Protein AF-0000000081661250 (afdb_homodimer)

Structure (mmCIF, N/CA/C/O backbo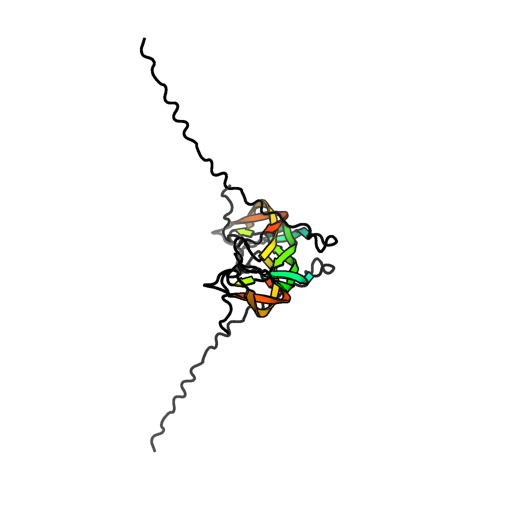ne):
data_AF-0000000081661250-model_v1
#
loop_
_entity.id
_entity.type
_entity.pdbx_description
1 polymer 'DAN protein'
#
loop_
_atom_site.group_PDB
_atom_site.id
_atom_site.type_symbol
_atom_site.label_atom_id
_atom_site.label_alt_id
_atom_site.label_comp_id
_atom_site.label_asym_id
_atom_site.label_entity_id
_atom_site.label_seq_id
_atom_site.pdbx_PDB_ins_code
_atom_site.Cartn_x
_atom_site.Cartn_y
_atom_site.Cartn_z
_atom_site.occupancy
_atom_site.B_iso_or_equiv
_atom_site.auth_seq_id
_atom_site.auth_comp_id
_atom_site.auth_asym_id
_atom_site.auth_atom_id
_atom_site.pdbx_PDB_model_num
ATOM 1 N N . MET A 1 1 ? -26.594 36.906 -56.688 1 31.66 1 MET A N 1
ATOM 2 C CA . MET A 1 1 ? -25.266 36.531 -56.188 1 31.66 1 MET A CA 1
ATOM 3 C C . MET A 1 1 ? -25.25 36.5 -54.688 1 31.66 1 MET A C 1
ATOM 5 O O . MET A 1 1 ? -25.203 37.531 -54.031 1 31.66 1 MET A O 1
ATOM 9 N N . VAL A 1 2 ? -26.172 35.562 -53.969 1 34.03 2 VAL A N 1
ATOM 10 C CA . VAL A 1 2 ? -26.578 35.219 -52.625 1 34.03 2 VAL A CA 1
ATOM 11 C C . VAL A 1 2 ? -25.375 34.75 -51.812 1 34.03 2 VAL A C 1
ATOM 13 O O . VAL A 1 2 ? -24.609 33.906 -52.281 1 34.03 2 VAL A O 1
ATOM 16 N N . GLN A 1 3 ? -24.703 35.688 -51.031 1 32.59 3 GLN A N 1
ATOM 17 C CA . GLN A 1 3 ? -23.625 35.594 -50.031 1 32.59 3 GLN A CA 1
ATOM 18 C C . GLN A 1 3 ? -23.953 34.594 -48.938 1 32.59 3 GLN A C 1
ATOM 20 O O . GLN A 1 3 ? -24.891 34.781 -48.156 1 32.59 3 GLN A O 1
ATOM 25 N N . LEU A 1 4 ? -24.078 33.25 -49.281 1 32.44 4 LEU A N 1
ATOM 26 C CA . LEU A 1 4 ? -24.281 32.125 -48.344 1 32.44 4 LEU A CA 1
ATOM 27 C C . LEU A 1 4 ? -23.234 32.156 -47.25 1 32.44 4 LEU A C 1
ATOM 29 O O . LEU A 1 4 ? -22.031 32.062 -47.531 1 32.44 4 LEU A O 1
ATOM 33 N N . TYR A 1 5 ? -23.516 32.906 -46.094 1 30.78 5 TYR A N 1
ATOM 34 C CA . TYR A 1 5 ? -22.812 33 -44.844 1 30.78 5 TYR A CA 1
ATOM 35 C C . TYR A 1 5 ? -22.578 31.594 -44.25 1 30.78 5 TYR A C 1
ATOM 37 O O . TYR A 1 5 ? -23.516 30.875 -43.969 1 30.78 5 TYR A O 1
ATOM 45 N N . LEU A 1 6 ? -21.562 30.812 -44.688 1 29.34 6 LEU A N 1
ATOM 46 C CA . LEU A 1 6 ? -21.078 29.547 -44.125 1 29.34 6 LEU A CA 1
ATOM 47 C C . LEU A 1 6 ? -20.688 29.734 -42.656 1 29.34 6 LEU A C 1
ATOM 49 O O . LEU A 1 6 ? -19.75 30.469 -42.344 1 29.34 6 LEU A O 1
ATOM 53 N N . LEU A 1 7 ? -21.703 29.938 -41.75 1 29.69 7 LEU A N 1
ATOM 54 C CA . LEU A 1 7 ? -21.469 29.922 -40.312 1 29.69 7 LEU A CA 1
ATOM 55 C C . LEU A 1 7 ? -20.703 28.672 -39.906 1 29.69 7 LEU A C 1
ATOM 57 O O . LEU A 1 7 ? -21.156 27.547 -40.156 1 29.69 7 LEU A O 1
ATOM 61 N N . LEU A 1 8 ? -19.359 28.656 -40 1 28.02 8 LEU A N 1
ATOM 62 C CA . LEU A 1 8 ? -18.406 27.672 -39.469 1 28.02 8 LEU A CA 1
ATOM 63 C C . LEU A 1 8 ? -18.594 27.484 -37.969 1 28.02 8 LEU A C 1
ATOM 65 O O . LEU A 1 8 ? -18.469 28.438 -37.219 1 28.02 8 LEU A O 1
ATOM 69 N N . ASN A 1 9 ? -19.641 26.734 -37.562 1 29.91 9 ASN A N 1
ATOM 70 C CA . ASN A 1 9 ? -19.781 26.312 -36.156 1 29.91 9 ASN A CA 1
ATOM 71 C C . ASN A 1 9 ? -18.5 25.656 -35.656 1 29.91 9 ASN A C 1
ATOM 73 O O . ASN A 1 9 ? -18.094 24.609 -36.188 1 29.91 9 ASN A O 1
ATOM 77 N N . LEU A 1 10 ? -17.516 26.422 -35.25 1 30.45 10 LEU A N 1
ATOM 78 C CA . LEU A 1 10 ? -16.359 25.891 -34.562 1 30.45 10 LEU A CA 1
ATOM 79 C C . LEU A 1 10 ? -16.766 25.125 -33.312 1 30.45 10 LEU A C 1
ATOM 81 O O . LEU A 1 10 ? -17.25 25.703 -32.344 1 30.45 10 LEU A O 1
ATOM 85 N N . VAL A 1 11 ? -17.375 23.922 -33.469 1 30.66 11 VAL A N 1
ATOM 86 C CA . VAL A 1 11 ? -17.562 23.016 -32.344 1 30.66 11 VAL A CA 1
ATOM 87 C C . VAL A 1 11 ? -16.234 22.844 -31.594 1 30.66 11 VAL A C 1
ATOM 89 O O . VAL A 1 11 ? -15.258 22.344 -32.156 1 30.66 11 VAL A O 1
ATOM 92 N N . ALA A 1 12 ? -15.914 23.75 -30.672 1 29.42 12 ALA A N 1
ATOM 93 C CA . ALA A 1 12 ? -14.797 23.594 -29.75 1 29.42 12 ALA A CA 1
ATOM 94 C C . ALA A 1 12 ? -14.875 22.234 -29.031 1 29.42 12 ALA A C 1
ATOM 96 O O . ALA A 1 12 ? -15.797 21.984 -28.266 1 29.42 12 ALA A O 1
ATOM 97 N N . MET A 1 13 ? -14.555 21.141 -29.75 1 29.48 13 MET A N 1
ATOM 98 C CA . MET A 1 13 ? -14.383 19.859 -29.078 1 29.48 13 MET A CA 1
ATOM 99 C C . MET A 1 13 ? -13.461 19.984 -27.875 1 29.48 13 MET A C 1
ATOM 101 O O . MET A 1 13 ? -12.266 20.25 -28.031 1 29.48 13 MET A O 1
ATOM 105 N N . VAL A 1 14 ? -13.938 20.484 -26.75 1 28.8 14 VAL A N 1
ATOM 106 C CA . VAL A 1 14 ? -13.195 20.391 -25.484 1 28.8 14 VAL A CA 1
ATOM 107 C C . VAL A 1 14 ? -12.781 18.953 -25.234 1 28.8 14 VAL A C 1
ATOM 109 O O . VAL A 1 14 ? -13.633 18.078 -25.047 1 28.8 14 VAL A O 1
ATOM 112 N N . THR A 1 15 ? -11.789 18.453 -25.953 1 29.48 15 THR A N 1
ATOM 113 C CA . THR A 1 15 ? -11.164 17.188 -25.531 1 29.48 15 THR A CA 1
ATOM 114 C C . THR A 1 15 ? -10.711 17.266 -24.078 1 29.48 15 THR A C 1
ATOM 116 O O . THR A 1 15 ? -9.992 18.188 -23.688 1 29.48 15 THR A O 1
ATOM 119 N N . VAL A 1 16 ? -11.633 17.047 -23.188 1 27.14 16 VAL A N 1
ATOM 120 C CA . VAL A 1 16 ? -11.195 16.781 -21.828 1 27.14 16 VAL A CA 1
ATOM 121 C C . VAL A 1 16 ? -10.172 15.648 -21.828 1 27.14 16 VAL A C 1
ATOM 123 O O . VAL A 1 16 ? -10.5 14.5 -22.125 1 27.14 16 VAL A O 1
ATOM 126 N N . SER A 1 17 ? -8.93 15.93 -22.188 1 28.97 17 SER A N 1
ATOM 127 C CA . SER A 1 17 ? -7.84 14.992 -21.938 1 28.97 17 SER A CA 1
ATOM 128 C C . SER A 1 17 ? -7.824 14.547 -20.469 1 28.97 17 SER A C 1
ATOM 130 O O . SER A 1 17 ? -7.801 15.383 -19.562 1 28.97 17 SER A O 1
ATOM 132 N N . THR A 1 18 ? -8.562 13.539 -20.125 1 29.02 18 THR A N 1
ATOM 133 C CA . THR A 1 18 ? -8.328 12.867 -18.859 1 29.02 18 THR A CA 1
ATOM 134 C C . THR A 1 18 ? -6.84 12.602 -18.656 1 29.02 18 THR A C 1
ATOM 136 O O . THR A 1 18 ? -6.203 11.953 -19.484 1 29.02 18 THR A O 1
ATOM 139 N N . SER A 1 19 ? -6.164 13.578 -18.156 1 26.83 19 SER A N 1
ATOM 140 C CA . SER A 1 19 ? -4.816 13.32 -17.656 1 26.83 19 SER A CA 1
ATOM 141 C C . SER A 1 19 ? -4.75 11.992 -16.906 1 26.83 19 SER A C 1
ATOM 143 O O . SER A 1 19 ? -5.574 11.727 -16.031 1 26.83 19 SER A O 1
ATOM 145 N N . VAL A 1 20 ? -4.508 10.906 -17.609 1 31.2 20 VAL A N 1
ATOM 146 C CA . VAL A 1 20 ? -4.004 9.734 -16.906 1 31.2 20 VAL A CA 1
ATOM 147 C C . VAL A 1 20 ? -3.109 10.164 -15.75 1 31.2 20 VAL A C 1
ATOM 149 O O . VAL A 1 20 ? -2.131 10.883 -15.953 1 31.2 20 VAL A O 1
ATOM 152 N N . HIS A 1 21 ? -3.643 10.516 -14.633 1 32.66 21 HIS A N 1
ATOM 153 C CA . HIS A 1 21 ? -2.779 10.602 -13.461 1 32.66 21 HIS A CA 1
ATOM 154 C C . HIS A 1 21 ? -1.653 9.578 -13.531 1 32.66 21 HIS A C 1
ATOM 156 O O . HIS A 1 21 ? -1.908 8.375 -13.648 1 32.66 21 HIS A O 1
ATOM 162 N N . ASN A 1 22 ? -0.646 9.797 -14.195 1 34.84 22 ASN A N 1
ATOM 163 C CA . ASN A 1 22 ? 0.64 9.109 -14.203 1 34.84 22 ASN A CA 1
ATOM 164 C C . ASN A 1 22 ? 0.965 8.5 -12.844 1 34.84 22 ASN A C 1
ATOM 166 O O . ASN A 1 22 ? 1.065 9.219 -11.852 1 34.84 22 ASN A O 1
ATOM 170 N N . THR A 1 23 ? 0.417 7.41 -12.359 1 45.69 23 THR A N 1
ATOM 171 C CA . THR A 1 23 ? 0.693 6.617 -11.172 1 45.69 23 THR A CA 1
ATOM 172 C C . THR A 1 23 ? 2.184 6.633 -10.844 1 45.69 23 THR A C 1
ATOM 174 O O . THR A 1 23 ? 2.971 5.918 -11.469 1 45.69 23 THR A O 1
ATOM 177 N N . HIS A 1 24 ? 2.75 7.766 -10.711 1 48.16 24 HIS A N 1
ATOM 178 C CA . HIS A 1 24 ? 4.156 8.023 -10.43 1 48.16 24 HIS A CA 1
ATOM 179 C C . HIS A 1 24 ? 4.629 7.23 -9.219 1 48.16 24 HIS A C 1
ATOM 181 O O . HIS A 1 24 ? 3.99 7.258 -8.164 1 48.16 24 HIS A O 1
ATOM 187 N N . HIS A 1 25 ? 5.324 6.117 -9.484 1 60.97 25 HIS A N 1
ATOM 188 C CA . HIS A 1 25 ? 6.086 5.402 -8.461 1 60.97 25 HIS A CA 1
ATOM 189 C C . HIS A 1 25 ? 7.117 6.312 -7.809 1 60.97 25 HIS A C 1
ATOM 191 O O . HIS A 1 25 ? 7.727 7.152 -8.477 1 60.97 25 HIS A O 1
ATOM 197 N N . VAL A 1 26 ? 6.914 6.496 -6.539 1 67.06 26 VAL A N 1
ATOM 198 C CA . VAL A 1 26 ? 7.918 7.246 -5.793 1 67.06 26 VAL A CA 1
ATOM 199 C C . VAL A 1 26 ? 9.18 6.398 -5.625 1 67.06 26 VAL A C 1
ATOM 201 O O . VAL A 1 26 ? 9.156 5.363 -4.957 1 67.06 26 VAL A O 1
ATOM 204 N N . ASN A 1 27 ? 10.227 6.742 -6.398 1 72.38 27 ASN A N 1
ATOM 205 C CA . ASN A 1 27 ? 11.484 6.008 -6.297 1 72.38 27 ASN A CA 1
ATOM 206 C C . ASN A 1 27 ? 12.344 6.527 -5.148 1 72.38 27 ASN A C 1
ATOM 208 O O . ASN A 1 27 ? 13.188 5.797 -4.621 1 72.38 27 ASN A O 1
ATOM 212 N N . THR A 1 28 ? 12.18 7.773 -4.832 1 62.88 28 THR A N 1
ATOM 213 C CA . THR A 1 28 ? 12.977 8.375 -3.771 1 62.88 28 THR A CA 1
ATOM 214 C C . THR A 1 28 ? 12.156 9.406 -2.998 1 62.88 28 THR A C 1
ATOM 216 O O . THR A 1 28 ? 11.195 9.977 -3.529 1 62.88 28 THR A O 1
ATOM 219 N N . ILE A 1 29 ? 12.445 9.383 -1.696 1 66.81 29 ILE A N 1
ATOM 220 C CA . ILE A 1 29 ? 11.891 10.445 -0.864 1 66.81 29 ILE A CA 1
ATOM 221 C C . ILE A 1 29 ? 13 11.406 -0.451 1 66.81 29 ILE A C 1
ATOM 223 O O . ILE A 1 29 ? 14.07 10.984 -0.005 1 66.81 29 ILE A O 1
ATOM 227 N N . ALA A 1 30 ? 12.75 12.633 -0.741 1 65.81 30 ALA A N 1
ATOM 228 C CA . ALA A 1 30 ? 13.75 13.672 -0.502 1 65.81 30 ALA A CA 1
ATOM 229 C C . ALA A 1 30 ? 14.32 13.57 0.909 1 65.81 30 ALA A C 1
ATOM 231 O O . ALA A 1 30 ? 15.516 13.781 1.116 1 65.81 30 ALA A O 1
ATOM 232 N N . LEU A 1 31 ? 13.562 13.172 1.837 1 72.06 31 LEU A N 1
ATOM 233 C CA . LEU A 1 31 ? 13.992 13.133 3.23 1 72.06 31 LEU A CA 1
ATOM 234 C C . LEU A 1 31 ? 14.938 11.961 3.479 1 72.06 31 LEU A C 1
ATOM 236 O O . LEU A 1 31 ? 15.672 11.953 4.465 1 72.06 31 LEU A O 1
ATOM 240 N N . PHE A 1 32 ? 14.852 11.102 2.564 1 76.44 32 PHE A N 1
ATOM 241 C CA . PHE A 1 32 ? 15.68 9.906 2.717 1 76.44 32 PHE A CA 1
ATOM 242 C C . PHE A 1 32 ? 16.328 9.531 1.391 1 76.44 32 PHE A C 1
ATOM 244 O O . PHE A 1 32 ? 16.047 8.469 0.834 1 76.44 32 PHE A O 1
ATOM 251 N N . PRO A 1 33 ? 17.25 10.344 0.907 1 72 33 PRO A N 1
ATOM 252 C CA . PRO A 1 33 ? 17.844 10.125 -0.418 1 72 33 PRO A CA 1
ATOM 253 C C . PRO A 1 33 ? 18.609 8.812 -0.519 1 72 33 PRO A C 1
ATOM 255 O O . PRO A 1 33 ? 18.844 8.312 -1.622 1 72 33 PRO A O 1
ATOM 258 N N . GLU A 1 34 ? 18.969 8.25 0.59 1 76.38 34 GLU A N 1
ATOM 259 C CA . GLU A 1 34 ? 19.75 7.023 0.583 1 76.38 34 GLU A CA 1
ATOM 260 C C . GLU A 1 34 ? 18.875 5.801 0.36 1 76.38 34 GLU A C 1
ATOM 262 O O . GLU A 1 34 ? 19.375 4.711 0.059 1 76.38 34 GLU A O 1
ATOM 267 N N . ARG A 1 35 ? 17.578 6.148 0.485 1 78 35 ARG A N 1
ATOM 268 C CA . ARG A 1 35 ? 16.672 5.02 0.342 1 78 35 ARG A CA 1
ATOM 269 C C . ARG A 1 35 ? 16.031 5 -1.046 1 78 35 ARG A C 1
ATOM 271 O O . ARG A 1 35 ? 15.586 6.035 -1.543 1 78 35 ARG A O 1
ATOM 278 N N . THR A 1 36 ? 16.125 3.781 -1.698 1 82.88 36 THR A N 1
ATOM 279 C CA . THR A 1 36 ? 15.523 3.6 -3.018 1 82.88 36 THR A CA 1
ATOM 280 C C . THR A 1 36 ? 14.492 2.479 -2.996 1 82.88 36 THR A C 1
ATOM 282 O O . THR A 1 36 ? 14.68 1.467 -2.316 1 82.88 36 THR A O 1
ATOM 285 N N . ALA A 1 37 ? 13.391 2.877 -3.65 1 89.69 37 ALA A N 1
ATOM 286 C CA . ALA A 1 37 ? 12.383 1.824 -3.76 1 89.69 37 ALA A CA 1
ATOM 287 C C . ALA A 1 37 ? 12.969 0.577 -4.422 1 89.69 37 ALA A C 1
ATOM 289 O O . ALA A 1 37 ? 13.875 0.673 -5.25 1 89.69 37 ALA A O 1
ATOM 290 N N . TRP A 1 38 ? 12.523 -0.55 -3.99 1 91.25 38 TRP A N 1
ATOM 291 C CA . TRP A 1 38 ? 12.93 -1.842 -4.531 1 91.25 38 TRP A CA 1
ATOM 292 C C . TRP A 1 38 ? 11.719 -2.678 -4.922 1 91.25 38 TRP A C 1
ATOM 294 O O . TRP A 1 38 ? 10.773 -2.816 -4.137 1 91.25 38 TRP A O 1
ATOM 304 N N . CYS A 1 39 ? 11.648 -3.141 -6.137 1 92.81 39 CYS A N 1
ATOM 305 C CA . CYS A 1 39 ? 10.594 -3.994 -6.672 1 92.81 39 CYS A CA 1
ATOM 306 C C . CYS A 1 39 ? 11.133 -4.895 -7.777 1 92.81 39 CYS A C 1
ATOM 308 O O . CYS A 1 39 ? 11.617 -4.406 -8.797 1 92.81 39 CYS A O 1
ATOM 310 N N . GLU A 1 40 ? 11.016 -6.152 -7.559 1 94.19 40 GLU A N 1
ATOM 311 C CA . GLU A 1 40 ? 11.609 -7.047 -8.547 1 94.19 40 GLU A CA 1
ATOM 312 C C . GLU A 1 40 ? 10.656 -8.18 -8.906 1 94.19 40 GLU A C 1
ATOM 314 O O . GLU A 1 40 ? 9.797 -8.555 -8.109 1 94.19 40 GLU A O 1
ATOM 319 N N . ALA A 1 41 ? 10.859 -8.688 -10.141 1 96.56 41 ALA A N 1
ATOM 320 C CA . ALA A 1 41 ? 10.219 -9.922 -10.586 1 96.56 41 ALA A CA 1
ATOM 321 C C . ALA A 1 41 ? 11.094 -11.133 -10.273 1 96.56 41 ALA A C 1
ATOM 323 O O . ALA A 1 41 ? 12.062 -11.406 -10.984 1 96.56 41 ALA A O 1
ATOM 324 N N . GLN A 1 42 ? 10.766 -11.852 -9.25 1 94.5 42 GLN A N 1
ATOM 325 C CA . GLN A 1 42 ? 11.562 -12.992 -8.812 1 94.5 42 GLN A CA 1
ATOM 326 C C . GLN A 1 42 ? 11.102 -14.281 -9.492 1 94.5 42 GLN A C 1
ATOM 328 O O . GLN A 1 42 ? 9.922 -14.633 -9.445 1 94.5 42 GLN A O 1
ATOM 333 N N . GLU A 1 43 ? 12.094 -14.992 -10.078 1 95.88 43 GLU A N 1
ATOM 334 C CA . GLU A 1 43 ? 11.781 -16.25 -10.742 1 95.88 43 GLU A CA 1
ATOM 335 C C . GLU A 1 43 ? 11.32 -17.297 -9.742 1 95.88 43 GLU A C 1
ATOM 337 O O . GLU A 1 43 ? 11.891 -17.422 -8.656 1 95.88 43 GLU A O 1
ATOM 342 N N . ILE A 1 44 ? 10.305 -18.016 -10.102 1 92.69 44 ILE A N 1
ATOM 343 C CA . ILE A 1 44 ? 9.812 -19.125 -9.281 1 92.69 44 ILE A CA 1
ATOM 344 C C . ILE A 1 44 ? 9.445 -20.312 -10.172 1 92.69 44 ILE A C 1
ATOM 346 O O . ILE A 1 44 ? 9.32 -20.156 -11.391 1 92.69 44 ILE A O 1
ATOM 350 N N . GLU A 1 45 ? 9.406 -21.453 -9.57 1 95.5 45 GLU A N 1
ATOM 351 C CA . GLU A 1 45 ? 8.719 -22.578 -10.18 1 95.5 45 GLU A CA 1
ATOM 352 C C . GLU A 1 45 ? 7.281 -22.688 -9.672 1 95.5 45 GLU A C 1
ATOM 354 O O . GLU A 1 45 ? 7.055 -22.938 -8.492 1 95.5 45 GLU A O 1
ATOM 359 N N . GLN A 1 46 ? 6.383 -22.5 -10.5 1 92.75 46 GLN A N 1
ATOM 360 C CA . GLN A 1 46 ? 4.965 -22.531 -10.156 1 92.75 46 GLN A CA 1
ATOM 361 C C . GLN A 1 46 ? 4.336 -23.859 -10.578 1 92.75 46 GLN A C 1
ATOM 363 O O . GL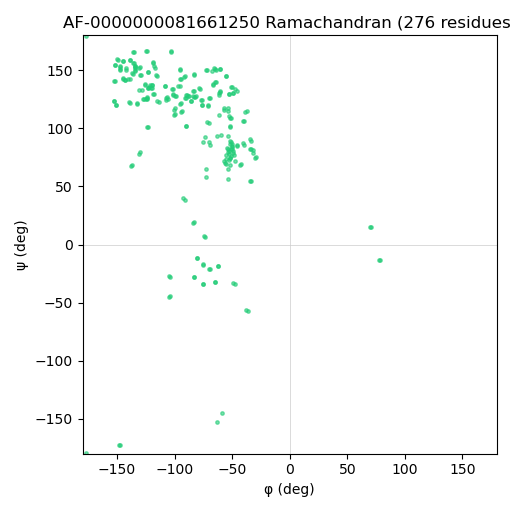N A 1 46 ? 4.531 -24.312 -11.703 1 92.75 46 GLN A O 1
ATOM 368 N N . ILE A 1 47 ? 3.57 -24.453 -9.703 1 93.56 47 ILE A N 1
ATOM 369 C CA . ILE A 1 47 ? 2.887 -25.703 -10.008 1 93.56 47 ILE A CA 1
ATOM 370 C C . ILE A 1 47 ? 1.428 -25.422 -10.367 1 93.56 47 ILE A C 1
ATOM 372 O O . ILE A 1 47 ? 0.681 -24.875 -9.555 1 93.56 47 ILE A O 1
ATOM 376 N N . ILE A 1 48 ? 1.135 -25.75 -11.617 1 92.38 48 ILE A N 1
ATOM 377 C CA . ILE A 1 48 ? -0.244 -25.609 -12.07 1 92.38 48 ILE A CA 1
ATOM 378 C C . ILE A 1 48 ? -0.975 -26.953 -11.922 1 92.38 48 ILE A C 1
ATOM 380 O O . ILE A 1 48 ? -0.541 -27.969 -12.469 1 92.38 48 ILE A O 1
ATOM 384 N N . GLY A 1 49 ? -2.088 -26.844 -11.102 1 90.56 49 GLY A N 1
ATOM 385 C CA . GLY A 1 49 ? -2.818 -28.078 -10.891 1 90.56 49 GLY A CA 1
ATOM 386 C C . GLY A 1 49 ? -4.324 -27.922 -10.992 1 90.56 49 GLY A C 1
ATOM 387 O O . GLY A 1 49 ? -4.824 -26.797 -11.055 1 90.56 49 GLY A O 1
ATOM 388 N N . HIS A 1 50 ? -4.91 -29.094 -11.102 1 88.5 50 HIS A N 1
ATOM 389 C CA . HIS A 1 50 ? -6.363 -29.219 -11.133 1 88.5 50 HIS A CA 1
ATOM 390 C C . HIS A 1 50 ? -6.809 -30.562 -10.578 1 88.5 50 HIS A C 1
ATOM 392 O O . HIS A 1 50 ? -6.141 -31.578 -10.789 1 88.5 50 HIS A O 1
ATOM 398 N N . ASP A 1 51 ? -7.91 -30.438 -9.844 1 87.94 51 ASP A N 1
ATOM 399 C CA . ASP A 1 51 ? -8.391 -31.672 -9.234 1 87.94 51 ASP A CA 1
ATOM 400 C C . ASP A 1 51 ? -8.477 -32.812 -10.266 1 87.94 51 ASP A C 1
ATOM 402 O O . ASP A 1 51 ? -9.016 -32.594 -11.359 1 87.94 51 ASP A O 1
ATOM 406 N N . GLN A 1 52 ? -7.91 -34 -9.945 1 91.56 52 GLN A N 1
ATOM 407 C CA . GLN A 1 52 ? -7.965 -35.25 -10.719 1 91.56 52 GLN A CA 1
ATOM 408 C C . GLN A 1 52 ? -7.141 -35.125 -11.992 1 91.56 52 GLN A C 1
ATOM 410 O O . GLN A 1 52 ? -7.352 -35.875 -12.945 1 91.56 52 GLN A O 1
ATOM 415 N N . CYS A 1 53 ? -6.312 -34.094 -12.016 1 93.88 53 CYS A N 1
ATOM 416 C CA . CYS A 1 53 ? -5.426 -33.938 -13.164 1 93.88 53 CYS A CA 1
ATOM 417 C C . CYS A 1 53 ? -3.965 -34 -12.734 1 93.88 53 CYS A C 1
ATOM 419 O O . CYS A 1 53 ? -3.654 -33.844 -11.547 1 93.88 53 CYS A O 1
ATOM 421 N N . THR A 1 54 ? -3.035 -34.344 -13.688 1 95.38 54 THR A N 1
ATOM 422 C CA . THR A 1 54 ? -1.601 -34.312 -13.422 1 95.38 54 THR A CA 1
ATOM 423 C C . THR A 1 54 ? -1.068 -32.906 -13.422 1 95.38 54 THR A C 1
ATOM 425 O O . THR A 1 54 ? -1.243 -32.156 -14.398 1 95.38 54 THR A O 1
ATOM 428 N N . SER A 1 55 ? -0.425 -32.5 -12.328 1 94.44 55 SER A N 1
ATOM 429 C CA . SER A 1 55 ? 0.095 -31.156 -12.195 1 94.44 55 SER A CA 1
ATOM 430 C C . SER A 1 55 ? 1.319 -30.953 -13.086 1 94.44 55 SER A C 1
ATOM 432 O O . SER A 1 55 ? 2.027 -31.906 -13.406 1 94.44 55 SER A O 1
ATOM 434 N N . LYS A 1 56 ? 1.558 -29.688 -13.57 1 95.69 56 LYS A N 1
ATOM 435 C CA . LYS A 1 56 ? 2.693 -29.297 -14.398 1 95.69 56 LYS A CA 1
ATOM 436 C C . LYS A 1 56 ? 3.469 -28.141 -13.758 1 95.69 56 LYS A C 1
ATOM 438 O O . LYS A 1 56 ? 2.877 -27.156 -13.328 1 95.69 56 LYS A O 1
ATOM 443 N N . PRO A 1 57 ? 4.824 -28.328 -13.578 1 96.75 57 PRO A N 1
ATOM 444 C CA . PRO A 1 57 ? 5.652 -27.203 -13.148 1 96.75 57 PRO A CA 1
ATOM 445 C C . PRO A 1 57 ? 5.969 -26.234 -14.289 1 96.75 57 PRO A C 1
ATOM 447 O O . PRO A 1 57 ? 6.266 -26.672 -15.406 1 96.75 57 PRO A O 1
ATOM 450 N N . ILE A 1 58 ? 5.82 -24.984 -14 1 96.38 58 ILE A N 1
ATOM 451 C CA . ILE A 1 58 ? 6.203 -24 -14.992 1 96.38 58 ILE A CA 1
ATOM 452 C C . ILE A 1 58 ? 7.098 -22.938 -14.352 1 96.38 58 ILE A C 1
ATOM 454 O O . ILE A 1 58 ? 7.031 -22.703 -13.141 1 96.38 58 ILE A O 1
ATOM 458 N N . SER A 1 59 ? 7.984 -22.312 -15.211 1 97.12 59 SER A N 1
ATOM 459 C CA . SER A 1 59 ? 8.75 -21.156 -14.781 1 97.12 59 SER A CA 1
ATOM 460 C C . SER A 1 59 ? 7.926 -19.875 -14.883 1 97.12 59 SER A C 1
ATOM 462 O O . SER A 1 59 ? 7.312 -19.609 -15.914 1 97.12 59 SER A O 1
ATOM 464 N N . ASN A 1 60 ? 7.859 -19.125 -13.781 1 96.69 60 ASN A N 1
ATOM 465 C CA . ASN A 1 60 ? 7.148 -17.859 -13.688 1 96.69 60 ASN A CA 1
ATOM 466 C C . ASN A 1 60 ? 7.836 -16.906 -12.719 1 96.69 60 ASN A C 1
ATOM 468 O O . ASN A 1 60 ? 8.992 -17.109 -12.344 1 96.69 60 ASN A O 1
ATOM 472 N N . ARG A 1 61 ? 7.105 -15.797 -12.5 1 96.56 61 ARG A N 1
ATOM 473 C CA . ARG A 1 61 ? 7.68 -14.82 -11.586 1 96.56 61 ARG A CA 1
ATOM 474 C C . ARG A 1 61 ? 6.637 -14.328 -10.586 1 96.56 61 ARG A C 1
ATOM 476 O O . ARG A 1 61 ? 5.434 -14.398 -10.852 1 96.56 61 ARG A O 1
ATOM 483 N N . VAL A 1 62 ? 7.117 -13.938 -9.461 1 94 62 VAL A N 1
ATOM 484 C CA . VAL A 1 62 ? 6.324 -13.211 -8.477 1 94 62 VAL A CA 1
ATOM 485 C C . VAL A 1 62 ? 6.898 -11.805 -8.289 1 94 62 VAL A C 1
ATOM 487 O O . VAL A 1 62 ? 8.102 -11.594 -8.438 1 94 62 VAL A O 1
ATOM 490 N N . CYS A 1 63 ? 6.012 -10.898 -8.047 1 93.88 63 CYS A N 1
ATOM 491 C CA . CYS A 1 63 ? 6.465 -9.555 -7.695 1 93.88 63 CYS A CA 1
ATOM 492 C C . CYS A 1 63 ? 6.68 -9.422 -6.191 1 93.88 63 CYS A C 1
ATOM 494 O O . CYS A 1 63 ? 5.805 -9.789 -5.402 1 93.88 63 CYS A O 1
ATOM 496 N N . VAL A 1 64 ? 7.812 -8.969 -5.867 1 92.75 64 VAL A N 1
ATOM 497 C CA . VAL A 1 64 ? 8.117 -8.703 -4.465 1 92.75 64 VAL A CA 1
ATOM 498 C C . VAL A 1 64 ? 8.977 -7.445 -4.352 1 92.75 64 VAL A C 1
ATOM 500 O O . VAL A 1 64 ? 9.891 -7.238 -5.152 1 92.75 64 VAL A O 1
ATOM 503 N N . GLY A 1 65 ? 8.633 -6.723 -3.316 1 93.38 65 GLY A N 1
ATOM 504 C CA . GLY A 1 65 ? 9.43 -5.516 -3.178 1 93.38 65 GLY A CA 1
ATOM 505 C C . GLY A 1 65 ? 9.086 -4.711 -1.938 1 93.38 65 GLY A C 1
ATOM 506 O O . GLY A 1 65 ? 8.328 -5.176 -1.081 1 93.38 65 GLY A O 1
ATOM 507 N N . GLN A 1 66 ? 9.797 -3.572 -1.764 1 92.19 66 GLN A N 1
ATOM 508 C CA . GLN A 1 66 ? 9.625 -2.531 -0.755 1 92.19 66 GLN A CA 1
ATOM 509 C C . GLN A 1 66 ? 9.438 -1.163 -1.402 1 92.19 66 GLN A C 1
ATOM 511 O O . GLN A 1 66 ? 10.406 -0.532 -1.824 1 92.19 66 GLN A O 1
ATOM 516 N N . CYS A 1 67 ? 8.164 -0.731 -1.457 1 92.56 67 CYS A N 1
ATOM 517 C CA . CYS A 1 67 ? 7.836 0.538 -2.1 1 92.56 67 CYS A CA 1
ATOM 518 C C . CYS A 1 67 ? 7.562 1.619 -1.062 1 92.56 67 CYS A C 1
ATOM 520 O O . CYS A 1 67 ? 7.352 1.318 0.115 1 92.56 67 CYS A O 1
ATOM 522 N N . PHE A 1 68 ? 7.551 2.818 -1.578 1 92.12 68 PHE A N 1
ATOM 523 C CA . PHE A 1 68 ? 7.418 3.941 -0.657 1 92.12 68 PHE A CA 1
ATOM 524 C C . PHE A 1 68 ? 5.953 4.184 -0.305 1 92.12 68 PHE A C 1
ATOM 526 O O . PHE A 1 68 ? 5.07 3.99 -1.142 1 92.12 68 PHE A O 1
ATOM 533 N N . SER A 1 69 ? 5.754 4.605 0.889 1 91.94 69 SER A N 1
ATOM 534 C CA . SER A 1 69 ? 4.461 5.098 1.351 1 91.94 69 SER A CA 1
ATOM 535 C C . SER A 1 69 ? 4.629 6.191 2.4 1 91.94 69 SER A C 1
ATOM 537 O O . SER A 1 69 ? 5.68 6.293 3.035 1 91.94 69 SER A O 1
ATOM 539 N N . TYR A 1 70 ? 3.641 7.043 2.48 1 91.5 70 TYR A N 1
ATOM 540 C CA . TYR A 1 70 ? 3.65 8.062 3.525 1 91.5 70 TYR A CA 1
ATOM 541 C C . TYR A 1 70 ? 2.232 8.438 3.934 1 91.5 70 TYR A C 1
ATOM 543 O O . TYR A 1 70 ? 1.275 8.164 3.205 1 91.5 70 TYR A O 1
ATOM 551 N N . ARG A 1 71 ? 2.125 9.023 5.129 1 92.25 71 ARG A N 1
ATOM 552 C CA . ARG A 1 71 ? 0.876 9.531 5.684 1 92.25 71 ARG A CA 1
ATOM 553 C C . ARG A 1 71 ? 1.099 10.859 6.406 1 92.25 71 ARG A C 1
ATOM 555 O O . ARG A 1 71 ? 1.936 10.945 7.305 1 92.25 71 ARG A O 1
ATOM 562 N N . ILE A 1 72 ? 0.395 11.844 5.961 1 91.62 72 ILE A N 1
ATOM 563 C CA . ILE A 1 72 ? 0.444 13.172 6.562 1 91.62 72 ILE A CA 1
ATOM 564 C C . ILE A 1 72 ? -0.688 13.32 7.574 1 91.62 72 ILE A C 1
ATOM 566 O O . ILE A 1 72 ? -1.809 12.859 7.336 1 91.62 72 ILE A O 1
ATOM 570 N N . PRO A 1 73 ? -0.412 14.023 8.719 1 92.12 73 PRO A N 1
ATOM 571 C CA . PRO A 1 73 ? -1.462 14.18 9.727 1 92.12 73 PRO A CA 1
ATOM 572 C C . PRO A 1 73 ? -2.691 14.906 9.188 1 92.12 73 PRO A C 1
ATOM 574 O O . PRO A 1 73 ? -2.566 15.812 8.367 1 92.12 73 PRO A O 1
ATOM 577 N N . ARG A 1 74 ? -3.898 14.578 9.766 1 90.38 74 ARG A N 1
ATOM 578 C CA . ARG A 1 74 ? -5.164 15.18 9.367 1 90.38 74 ARG A CA 1
ATOM 579 C C . ARG A 1 74 ? -5.477 16.422 10.211 1 90.38 74 ARG A C 1
ATOM 581 O O . ARG A 1 74 ? -5.02 16.516 11.352 1 90.38 74 ARG A O 1
ATOM 588 N N . THR A 1 75 ? -6.047 17.281 9.547 1 88.69 75 THR A N 1
ATOM 589 C CA . THR A 1 75 ? -6.633 18.438 10.234 1 88.69 75 THR A CA 1
ATOM 590 C C . THR A 1 75 ? -8.125 18.531 9.938 1 88.69 75 THR A C 1
ATOM 592 O O . THR A 1 75 ? -8.547 18.344 8.789 1 88.69 75 THR A O 1
ATOM 595 N N . VAL A 1 76 ? -8.922 18.797 10.984 1 86.44 76 VAL A N 1
ATOM 596 C CA . VAL A 1 76 ? -10.367 18.938 10.844 1 86.44 76 VAL A CA 1
ATOM 597 C C . VAL A 1 76 ? -10.82 20.281 11.383 1 86.44 76 VAL A C 1
ATOM 599 O O . VAL A 1 76 ? -10.594 20.594 12.555 1 86.44 76 VAL A O 1
ATOM 602 N N . PRO A 1 77 ? -11.484 21.047 10.664 1 84.81 77 PRO A N 1
ATOM 603 C CA . PRO A 1 77 ? -11.797 20.859 9.242 1 84.81 77 PRO A CA 1
ATOM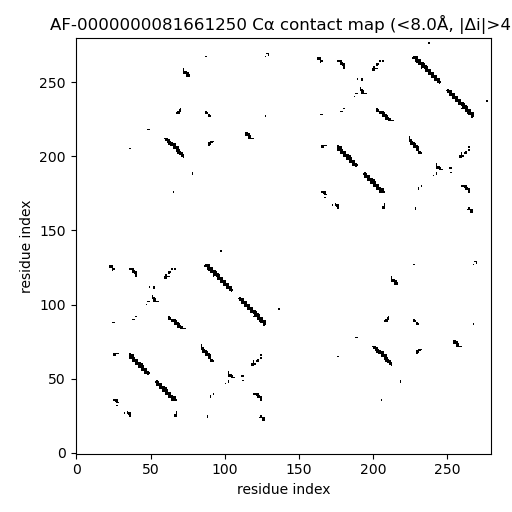 604 C C . PRO A 1 77 ? -10.555 20.906 8.359 1 84.81 77 PRO A C 1
ATOM 606 O O . PRO A 1 77 ? -9.547 21.516 8.734 1 84.81 77 PRO A O 1
ATOM 609 N N . PRO A 1 78 ? -10.625 20.156 7.176 1 78.56 78 PRO A N 1
ATOM 610 C CA . PRO A 1 78 ? -9.43 20.094 6.328 1 78.56 78 PRO A CA 1
ATOM 611 C C . PRO A 1 78 ? -9.047 21.453 5.75 1 78.56 78 PRO A C 1
ATOM 613 O O . PRO A 1 78 ? -9.914 22.312 5.559 1 78.56 78 PRO A O 1
ATOM 616 N N . THR A 1 79 ? -7.711 21.641 5.758 1 69.5 79 THR A N 1
ATOM 617 C CA . THR A 1 79 ? -7.25 22.812 5.031 1 69.5 79 THR A CA 1
ATOM 618 C C . THR A 1 79 ? -7.621 22.719 3.553 1 69.5 79 THR A C 1
ATOM 620 O O . THR A 1 79 ? -7.418 21.672 2.922 1 69.5 79 THR A O 1
ATOM 623 N N . PRO A 1 80 ? -8.195 23.797 3.133 1 63.44 80 PRO A N 1
ATOM 624 C CA . PRO A 1 80 ? -8.57 23.766 1.717 1 63.44 80 PRO A CA 1
ATOM 625 C C . PRO A 1 80 ? -7.414 23.344 0.81 1 63.44 80 PRO A C 1
ATOM 627 O O . PRO A 1 80 ? -6.27 23.75 1.031 1 63.44 80 PRO A O 1
ATOM 630 N N . ASN A 1 81 ? -7.656 22.5 -0.111 1 60.44 81 ASN A N 1
ATOM 631 C CA . ASN A 1 81 ? -6.734 22.078 -1.159 1 60.44 81 ASN A CA 1
ATOM 632 C C . ASN A 1 81 ? -5.711 21.078 -0.634 1 60.44 81 ASN A C 1
ATOM 634 O O . ASN A 1 81 ? -4.746 20.734 -1.327 1 60.44 81 ASN A O 1
ATOM 638 N N . LYS A 1 82 ? -5.73 21.047 0.701 1 59.41 82 LYS A N 1
ATOM 639 C CA . LYS A 1 82 ? -4.855 20 1.196 1 59.41 82 LYS A CA 1
ATOM 640 C C . LYS A 1 82 ? -5.492 18.625 1.011 1 59.41 82 LYS A C 1
ATOM 642 O O . LYS A 1 82 ? -6.57 18.359 1.544 1 59.41 82 LYS A O 1
ATOM 647 N N . GLU A 1 83 ? -5.246 18.016 -0.193 1 59.34 83 GLU A N 1
ATOM 648 C CA . GLU A 1 83 ? -5.773 16.719 -0.621 1 59.34 83 GLU A CA 1
ATOM 649 C C . GLU A 1 83 ? -5.352 15.609 0.335 1 59.34 83 GLU A C 1
ATOM 651 O O . GLU A 1 83 ? -4.75 15.875 1.379 1 59.34 83 GLU A O 1
ATOM 656 N N . ASP A 1 84 ? -5.125 14.328 -0.482 1 61.19 84 ASP A N 1
ATOM 657 C CA . ASP A 1 84 ? -4.992 12.992 0.09 1 61.19 84 ASP A CA 1
ATOM 658 C C . ASP A 1 84 ? -3.789 12.906 1.025 1 61.19 84 ASP A C 1
ATOM 660 O O . ASP A 1 84 ? -2.65 13.102 0.597 1 61.19 84 ASP A O 1
ATOM 664 N N . LEU A 1 85 ? -4.051 12.758 2.324 1 83.62 85 LEU A N 1
ATOM 665 C CA . LEU A 1 85 ? -3.107 12.812 3.436 1 83.62 85 LEU A CA 1
ATOM 666 C C . LEU A 1 85 ? -2.248 11.555 3.488 1 83.62 85 LEU A C 1
ATOM 668 O O . LEU A 1 85 ? -1.309 11.477 4.285 1 83.62 85 LEU A O 1
ATOM 672 N N . HIS A 1 86 ? -2.514 10.789 2.363 1 85 86 HIS A N 1
ATOM 673 C CA . HIS A 1 86 ? -1.721 9.562 2.363 1 85 86 HIS A CA 1
ATOM 674 C C . HIS A 1 86 ? -1.368 9.133 0.943 1 85 86 HIS A C 1
ATOM 676 O O . HIS A 1 86 ? -2.021 9.547 -0.016 1 85 86 HIS A O 1
ATOM 682 N N . TYR A 1 87 ? -0.312 8.523 0.785 1 86.81 87 TYR A N 1
ATOM 683 C CA . TYR A 1 87 ? 0.15 7.879 -0.438 1 86.81 87 TYR A CA 1
ATOM 684 C C . TYR A 1 87 ? 0.791 6.531 -0.132 1 86.81 87 TYR A C 1
ATOM 686 O O . TYR A 1 87 ? 1.515 6.391 0.856 1 86.81 87 TYR A O 1
ATOM 694 N N . CYS A 1 88 ? 0.536 5.555 -1.056 1 90.56 88 CYS A N 1
ATOM 695 C CA . CYS A 1 88 ? 1.156 4.242 -0.884 1 90.56 88 CYS A CA 1
ATOM 696 C C . CYS A 1 88 ? 1.342 3.547 -2.227 1 90.56 88 CYS A C 1
ATOM 698 O O . CYS A 1 88 ? 0.389 3.412 -2.996 1 90.56 88 CYS A O 1
ATOM 700 N N . ASP A 1 89 ? 2.607 3.203 -2.467 1 9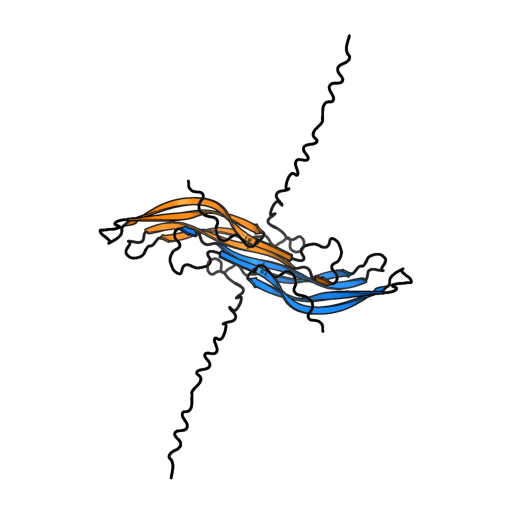0.94 89 ASP A N 1
ATOM 701 C CA . ASP A 1 89 ? 2.908 2.346 -3.611 1 90.94 89 ASP A CA 1
ATOM 702 C C . ASP A 1 89 ? 2.992 0.881 -3.191 1 90.94 89 ASP A C 1
ATOM 704 O O . ASP A 1 89 ? 3.383 0.573 -2.064 1 90.94 89 ASP A O 1
ATOM 708 N N . CYS A 1 90 ? 2.658 -0.01 -4.109 1 91.81 90 CYS A N 1
ATOM 709 C CA . CYS A 1 90 ? 2.775 -1.456 -3.955 1 91.81 90 CYS A CA 1
ATOM 710 C C . CYS A 1 90 ? 3.514 -2.074 -5.137 1 91.81 90 CYS A C 1
ATOM 712 O O . CYS A 1 90 ? 3.379 -1.609 -6.27 1 91.81 90 CYS A O 1
ATOM 714 N N . CYS A 1 91 ? 4.25 -3.088 -4.84 1 93.12 91 CYS A N 1
ATOM 715 C CA . CYS A 1 91 ? 4.957 -3.797 -5.898 1 93.12 91 CYS A CA 1
ATOM 716 C C . CYS A 1 91 ? 4.008 -4.691 -6.688 1 93.12 91 CYS A C 1
ATOM 718 O O . CYS A 1 91 ? 3.43 -5.629 -6.133 1 93.12 91 CYS A O 1
ATOM 720 N N . ARG A 1 92 ? 3.951 -4.359 -8.031 1 92.94 92 ARG A N 1
ATOM 721 C CA . ARG A 1 92 ? 2.951 -5.043 -8.852 1 92.94 92 ARG A CA 1
ATOM 722 C C . ARG A 1 92 ? 3.479 -5.301 -10.258 1 92.94 92 ARG A C 1
ATOM 724 O O . ARG A 1 92 ? 4.43 -4.652 -10.703 1 92.94 92 ARG A O 1
ATOM 731 N N . PRO A 1 93 ? 2.811 -6.348 -10.938 1 93.88 93 PRO A N 1
ATOM 732 C CA . PRO A 1 93 ? 3.215 -6.582 -12.32 1 93.88 93 PRO A CA 1
ATOM 733 C C . PRO A 1 93 ? 2.986 -5.363 -13.219 1 93.88 93 PRO A C 1
ATOM 735 O O . PRO A 1 93 ? 1.935 -4.723 -13.141 1 93.88 93 PRO A O 1
ATOM 738 N N . SER A 1 94 ? 4.027 -5.02 -13.992 1 95.19 94 SER A N 1
ATOM 739 C CA . SER A 1 94 ? 3.904 -3.926 -14.945 1 95.19 94 SER A CA 1
ATOM 740 C C . SER A 1 94 ? 3.777 -4.449 -16.375 1 95.19 94 SER A C 1
ATOM 742 O O . SER A 1 94 ? 3.281 -3.748 -17.25 1 95.19 94 SER A O 1
ATOM 744 N N . VAL A 1 95 ? 4.301 -5.59 -16.641 1 97.12 95 VAL A N 1
ATOM 745 C CA . VAL A 1 95 ? 4.191 -6.277 -17.922 1 97.12 95 VAL A CA 1
ATOM 746 C C . VAL A 1 95 ? 3.818 -7.742 -17.688 1 97.12 95 VAL A C 1
ATOM 748 O O . VAL A 1 95 ? 4.531 -8.469 -17 1 97.12 95 VAL A O 1
ATOM 751 N N . VAL A 1 96 ? 2.693 -8.164 -18.25 1 96.31 96 VAL A N 1
ATOM 752 C CA . VAL A 1 96 ? 2.24 -9.539 -18.078 1 96.31 96 VAL A CA 1
ATOM 753 C C . VAL A 1 96 ? 1.8 -10.117 -19.422 1 96.31 96 VAL A C 1
ATOM 755 O O . VAL A 1 96 ? 1.457 -9.375 -20.344 1 96.31 96 VAL A O 1
ATOM 758 N N . THR A 1 97 ? 1.933 -11.375 -19.594 1 97.44 97 THR A N 1
ATOM 759 C CA . THR A 1 97 ? 1.325 -12.148 -20.672 1 97.44 97 THR A CA 1
ATOM 760 C C . THR A 1 97 ? 0.505 -13.305 -20.109 1 97.44 97 THR A C 1
ATOM 762 O O . THR A 1 97 ? 0.523 -13.555 -18.906 1 97.44 97 THR A O 1
ATOM 765 N N . TRP A 1 98 ? -0.312 -13.898 -20.984 1 96.19 98 TRP A N 1
ATOM 766 C CA . TRP A 1 98 ? -1.107 -15.047 -20.562 1 96.19 98 TRP A CA 1
ATOM 767 C C . TRP A 1 98 ? -0.775 -16.281 -21.391 1 96.19 98 TRP A C 1
ATOM 769 O O . TRP A 1 98 ? -0.613 -16.188 -22.609 1 96.19 98 TRP A O 1
ATOM 779 N N . GLU A 1 99 ? -0.675 -17.375 -20.625 1 96.75 99 GLU A N 1
ATOM 780 C CA . GLU A 1 99 ? -0.36 -18.625 -21.281 1 96.75 99 GLU A CA 1
ATOM 781 C C . GLU A 1 99 ? -1.389 -19.703 -20.953 1 96.75 99 GLU A C 1
ATOM 783 O O . GLU A 1 99 ? -1.818 -19.812 -19.797 1 96.75 99 GLU A O 1
ATOM 788 N N . LYS A 1 100 ? -1.743 -20.438 -21.984 1 97.06 100 LYS A N 1
ATOM 789 C CA . LYS A 1 100 ? -2.631 -21.578 -21.781 1 97.06 100 LYS A CA 1
ATOM 790 C C . LYS A 1 100 ? -1.844 -22.828 -21.391 1 97.06 100 LYS A C 1
ATOM 792 O O . LYS A 1 100 ? -0.932 -23.234 -22.109 1 97.06 100 LYS A O 1
ATOM 797 N N . ILE A 1 101 ? -2.16 -23.391 -20.297 1 96.06 101 ILE A N 1
ATOM 798 C CA . ILE A 1 101 ? -1.548 -24.625 -19.828 1 96.06 101 ILE A CA 1
ATOM 799 C C . ILE A 1 101 ? -2.59 -25.75 -19.812 1 96.06 101 ILE A C 1
ATOM 801 O O . ILE A 1 101 ? -3.619 -25.625 -19.141 1 96.06 101 ILE A O 1
ATOM 805 N N . THR A 1 102 ? -2.279 -26.828 -20.547 1 96.44 102 THR A N 1
ATOM 806 C CA . THR A 1 102 ? -3.199 -27.953 -20.625 1 96.44 102 THR A CA 1
ATOM 807 C C . THR A 1 102 ? -2.777 -29.062 -19.672 1 96.44 102 THR A C 1
ATOM 809 O O . THR A 1 102 ? -1.628 -29.516 -19.703 1 96.44 102 THR A O 1
ATOM 812 N N . LEU A 1 103 ? -3.725 -29.484 -18.859 1 95.19 103 LEU A N 1
ATOM 813 C CA . LEU A 1 103 ? -3.467 -30.547 -17.906 1 95.19 103 LEU A CA 1
ATOM 814 C C . LEU A 1 103 ? -4.172 -31.828 -18.312 1 95.19 103 LEU A C 1
ATOM 816 O O . LEU A 1 103 ? -5.32 -31.797 -18.75 1 95.19 103 LEU A O 1
ATOM 820 N N . ASP A 1 104 ? -3.451 -32.969 -18.203 1 96.56 104 ASP A N 1
ATOM 821 C CA . ASP A 1 104 ? -4.035 -34.25 -18.469 1 96.56 104 ASP A CA 1
ATOM 822 C C . ASP A 1 104 ? -4.777 -34.781 -17.234 1 96.56 104 ASP A C 1
ATOM 824 O O . ASP A 1 104 ? -4.242 -34.781 -16.125 1 96.56 104 ASP A O 1
ATOM 828 N N . CYS A 1 105 ? -6.074 -35.281 -17.453 1 95.38 105 CYS A N 1
ATOM 829 C CA . CYS A 1 105 ? -6.902 -35.719 -16.328 1 95.38 105 CYS A CA 1
ATOM 830 C C . CYS A 1 105 ? -7.23 -37.188 -16.406 1 95.38 105 CYS A 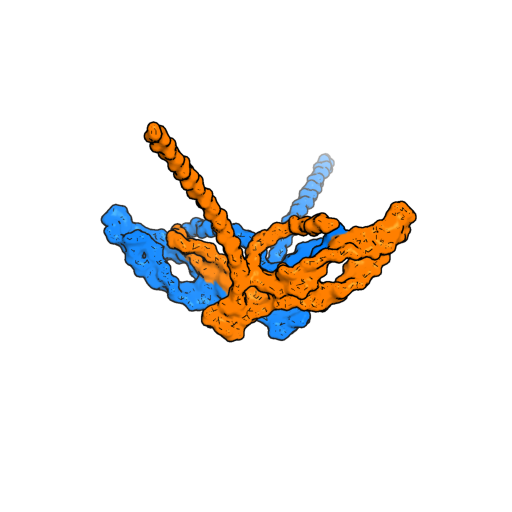C 1
ATOM 832 O O . CYS A 1 105 ? -7.16 -37.781 -17.484 1 95.38 105 CYS A O 1
ATOM 834 N N . ASN A 1 106 ? -7.441 -37.75 -15.195 1 92.44 106 ASN A N 1
ATOM 835 C CA . ASN A 1 106 ? -7.801 -39.156 -15.078 1 92.44 106 ASN A CA 1
ATOM 836 C C . ASN A 1 106 ? -9.297 -39.375 -15.273 1 92.44 106 ASN A C 1
ATOM 838 O O . ASN A 1 106 ? -9.867 -40.344 -14.75 1 92.44 106 ASN A O 1
ATOM 842 N N . SER A 1 107 ? -9.969 -38.469 -15.867 1 86.5 107 SER A N 1
ATOM 843 C CA . SER A 1 107 ? -11.391 -38.594 -16.188 1 86.5 107 SER A CA 1
ATOM 844 C C . SER A 1 107 ? -11.602 -38.844 -17.672 1 86.5 107 SER A C 1
ATOM 846 O O . SER A 1 107 ? -11.055 -38.125 -18.516 1 86.5 107 SER A O 1
ATOM 848 N N . ASP A 1 108 ? -12.352 -39.969 -18.016 1 85.75 108 ASP A N 1
ATOM 849 C CA . ASP A 1 108 ? -12.68 -40.25 -19.406 1 85.75 108 ASP A CA 1
ATOM 850 C C . ASP A 1 108 ? -13.578 -39.188 -20 1 85.75 108 ASP A C 1
ATOM 852 O O . ASP A 1 108 ? -13.508 -38.875 -21.203 1 85.75 108 ASP A O 1
ATOM 856 N N . GLU A 1 109 ? -14.398 -38.625 -19.203 1 88.88 109 GLU A N 1
ATOM 857 C CA . GLU A 1 109 ? -15.336 -37.594 -19.672 1 88.88 109 GLU A CA 1
ATOM 858 C C . GLU A 1 109 ? -14.633 -36.25 -19.922 1 88.88 109 GLU A C 1
ATOM 860 O O . GLU A 1 109 ? -14.984 -35.531 -20.844 1 88.88 109 GLU A O 1
ATOM 865 N N . MET A 1 110 ? -13.617 -35.969 -19.109 1 86.06 110 MET A N 1
ATOM 866 C CA . MET A 1 110 ? -12.812 -34.75 -19.219 1 86.06 110 MET A CA 1
ATOM 867 C C . MET A 1 110 ? -11.32 -35.062 -19.203 1 86.06 110 MET A C 1
ATOM 869 O O . MET A 1 110 ? -10.656 -34.844 -18.188 1 86.06 110 MET A O 1
ATOM 873 N N . PRO A 1 111 ? -10.844 -35.5 -20.297 1 93.62 111 PRO A N 1
ATOM 874 C CA . PRO A 1 111 ? -9.469 -36 -20.312 1 93.62 111 PRO A CA 1
ATOM 875 C C . PRO A 1 111 ? -8.422 -34.906 -20.125 1 93.62 111 PRO A C 1
ATOM 877 O O . PRO A 1 111 ? -7.277 -35.188 -19.781 1 93.62 111 PRO A O 1
ATOM 880 N N . GLN A 1 112 ? -8.914 -33.625 -20.438 1 96.12 112 GLN A N 1
ATOM 881 C CA . GLN A 1 112 ? -7.98 -32.5 -20.266 1 96.12 112 GLN A CA 1
ATOM 882 C C . GLN A 1 112 ? -8.688 -31.266 -19.719 1 96.12 112 GLN A C 1
ATOM 884 O O . GLN A 1 112 ? -9.898 -31.109 -19.891 1 96.12 112 GLN A O 1
ATOM 889 N N . VAL A 1 113 ? -7.949 -30.5 -19 1 93.44 113 VAL A N 1
ATOM 890 C CA . VAL A 1 113 ? -8.422 -29.188 -18.531 1 93.44 113 VAL A CA 1
ATOM 891 C C . VAL A 1 113 ? -7.398 -28.109 -18.891 1 93.44 113 VAL A C 1
ATOM 893 O O . VAL A 1 113 ? -6.191 -28.328 -18.75 1 93.44 113 VAL A O 1
ATOM 896 N N . ASP A 1 114 ? -7.871 -27.031 -19.438 1 93.88 114 ASP A N 1
ATOM 897 C CA . ASP A 1 114 ? -7.02 -25.875 -19.75 1 93.88 114 ASP A CA 1
ATOM 898 C C . ASP A 1 114 ? -7.074 -24.844 -18.625 1 93.88 114 ASP A C 1
ATOM 900 O O . ASP A 1 114 ? -8.156 -24.516 -18.125 1 93.88 114 ASP A O 1
ATOM 904 N N . LYS A 1 115 ? -5.918 -24.359 -18.312 1 93.75 115 LYS A N 1
ATOM 905 C CA . LYS A 1 115 ? -5.809 -23.234 -17.391 1 93.75 115 LYS A CA 1
ATOM 906 C C . LYS A 1 115 ? -5.066 -22.062 -18.016 1 93.75 115 LYS A C 1
ATOM 908 O O . LYS A 1 115 ? -4.09 -22.266 -18.75 1 93.75 115 LYS A O 1
ATOM 913 N N . MET A 1 116 ? -5.598 -20.844 -17.859 1 94.12 116 MET A N 1
ATOM 914 C CA . MET A 1 116 ? -4.875 -19.641 -18.25 1 94.12 116 MET A CA 1
ATOM 915 C C . MET A 1 116 ? -4.043 -19.109 -17.078 1 94.12 116 MET A C 1
ATOM 917 O O . MET A 1 116 ? -4.562 -18.875 -15.992 1 94.12 116 MET A O 1
ATOM 921 N N . VAL A 1 117 ? -2.801 -18.938 -17.359 1 93.69 117 VAL A N 1
ATOM 922 C CA . VAL A 1 117 ? -1.884 -18.531 -16.297 1 93.69 117 VAL A CA 1
ATOM 923 C C . VAL A 1 117 ? -1.27 -17.172 -16.625 1 93.69 117 VAL A C 1
ATOM 925 O O . VAL A 1 117 ? -0.774 -16.969 -17.734 1 93.69 117 VAL A O 1
ATOM 928 N N . GLU A 1 118 ? -1.348 -16.281 -15.641 1 94.38 118 GLU A N 1
ATOM 929 C CA . GLU A 1 118 ? -0.654 -15 -15.758 1 94.38 118 GLU A CA 1
ATOM 930 C C . GLU A 1 118 ? 0.857 -15.18 -15.648 1 94.38 118 GLU A C 1
ATOM 932 O O . GLU A 1 118 ? 1.354 -15.719 -14.656 1 94.38 118 GLU A O 1
ATOM 937 N N . MET A 1 119 ? 1.564 -14.75 -16.781 1 97.19 119 MET A N 1
ATOM 938 C CA . MET A 1 119 ? 3.023 -14.781 -16.781 1 97.19 119 MET A CA 1
ATOM 939 C C . MET A 1 119 ? 3.594 -13.391 -16.516 1 97.19 119 MET A C 1
ATOM 941 O O . MET A 1 119 ? 3.479 -12.5 -17.344 1 97.19 119 MET A O 1
ATOM 945 N N . ILE A 1 120 ? 4.199 -13.273 -15.352 1 96.38 120 ILE A N 1
ATOM 946 C CA . ILE A 1 120 ? 4.727 -11.969 -14.969 1 96.38 120 ILE A CA 1
ATOM 947 C C . ILE A 1 120 ? 6.105 -11.766 -15.594 1 96.38 120 ILE A C 1
ATOM 949 O O . ILE A 1 120 ? 6.988 -12.617 -15.445 1 96.38 120 ILE A O 1
ATOM 953 N N . GLN A 1 121 ? 6.297 -10.633 -16.312 1 98.12 121 GLN A N 1
ATOM 954 C CA . GLN A 1 121 ? 7.578 -10.336 -16.938 1 98.12 121 GLN A CA 1
ATOM 955 C C . GLN A 1 121 ? 8.336 -9.273 -16.156 1 98.12 121 GLN A C 1
ATOM 957 O O . GLN A 1 121 ? 9.539 -9.406 -15.914 1 98.12 121 GLN A O 1
ATOM 962 N N . GLU A 1 122 ? 7.578 -8.211 -15.75 1 97.5 122 GLU A N 1
ATOM 963 C CA . GLU A 1 122 ? 8.18 -7.094 -15.023 1 97.5 122 GLU A CA 1
ATOM 964 C C . GLU A 1 122 ? 7.297 -6.648 -13.867 1 97.5 122 GLU A C 1
ATOM 966 O O . GLU A 1 122 ? 6.074 -6.809 -13.906 1 97.5 122 GLU A O 1
ATOM 971 N N . CYS A 1 123 ? 7.945 -6.227 -12.898 1 95.75 123 CYS A N 1
ATOM 972 C CA . CYS A 1 123 ? 7.266 -5.656 -11.742 1 95.75 123 CYS A CA 1
ATOM 973 C C . CYS A 1 123 ? 7.75 -4.234 -11.469 1 95.75 123 CYS A C 1
ATOM 975 O O . CYS A 1 123 ? 8.891 -3.893 -11.789 1 95.75 123 CYS A O 1
ATOM 977 N N . THR A 1 124 ? 6.852 -3.334 -10.922 1 94.81 124 THR A N 1
ATOM 978 C CA . THR A 1 124 ? 7.207 -1.974 -10.531 1 94.81 124 THR A CA 1
ATOM 979 C C . THR A 1 124 ? 6.32 -1.487 -9.391 1 94.81 124 THR A C 1
ATOM 981 O O . THR A 1 124 ? 5.254 -2.051 -9.141 1 94.81 124 THR A O 1
ATOM 984 N N . CYS A 1 125 ? 6.863 -0.559 -8.633 1 93.56 125 CYS A N 1
ATOM 985 C CA . CYS A 1 125 ? 6.035 0.111 -7.633 1 93.56 125 CYS A CA 1
ATOM 986 C C . CYS A 1 125 ? 5.004 1.015 -8.297 1 93.56 125 CYS A C 1
ATOM 988 O O . CYS A 1 125 ? 5.34 1.797 -9.188 1 93.56 125 CYS A O 1
ATOM 990 N N . LYS A 1 126 ? 3.711 0.739 -7.867 1 90.75 126 LYS A N 1
ATOM 991 C CA . LYS A 1 126 ? 2.594 1.539 -8.359 1 90.75 126 LYS A CA 1
ATOM 992 C C . LYS A 1 126 ? 1.641 1.905 -7.223 1 90.75 126 LYS A C 1
ATOM 994 O O . LYS A 1 126 ? 1.598 1.223 -6.195 1 90.75 126 LYS A O 1
ATOM 999 N N . ALA A 1 127 ? 0.901 3.006 -7.465 1 88.38 127 ALA A N 1
ATOM 1000 C CA . ALA A 1 127 ? -0.049 3.424 -6.438 1 88.38 127 ALA A CA 1
ATOM 1001 C C . ALA A 1 127 ? -0.967 2.273 -6.039 1 88.38 127 ALA A C 1
ATOM 1003 O O . ALA A 1 127 ? -1.482 1.555 -6.898 1 88.38 127 ALA A O 1
ATOM 1004 N N . CYS A 1 128 ? -1.016 2.119 -4.762 1 80.56 128 CYS A N 1
ATOM 1005 C CA . CYS A 1 128 ? -1.793 1.012 -4.215 1 80.56 128 CYS A CA 1
ATOM 1006 C C . CYS A 1 128 ? -3.287 1.276 -4.348 1 80.56 128 CYS A C 1
ATOM 1008 O O . CYS A 1 128 ? -3.775 2.328 -3.934 1 80.56 128 CYS A O 1
ATOM 1010 N N . HIS A 1 129 ? -3.799 1.35 -5.531 1 63.5 129 HIS A N 1
ATOM 1011 C CA . HIS A 1 129 ? -5.246 1.498 -5.621 1 63.5 129 HIS A CA 1
ATOM 1012 C C . HIS A 1 129 ? -5.961 0.239 -5.141 1 63.5 129 HIS A C 1
ATOM 1014 O O . HIS A 1 129 ? -5.363 -0.84 -5.098 1 63.5 129 HIS A O 1
ATOM 1020 N N . ALA A 1 130 ? -7.215 0.417 -4.555 1 52.16 130 ALA A N 1
ATOM 1021 C CA . ALA A 1 130 ? -8.039 -0.784 -4.434 1 52.16 130 ALA A CA 1
ATOM 1022 C C . ALA A 1 130 ? -7.988 -1.615 -5.711 1 52.16 130 ALA A C 1
ATOM 1024 O O . ALA A 1 130 ? -8.383 -1.146 -6.781 1 52.16 130 ALA A O 1
ATOM 1025 N N . GLU A 1 131 ? -6.926 -2.213 -6.07 1 46.66 131 GLU A N 1
ATOM 1026 C CA . GLU A 1 131 ? -6.879 -2.986 -7.305 1 46.66 131 GLU A CA 1
ATOM 1027 C C . GLU A 1 131 ? -8.188 -3.748 -7.527 1 46.66 131 GLU A C 1
ATOM 1029 O O . GLU A 1 131 ? -8.656 -4.453 -6.637 1 46.66 131 GLU A O 1
ATOM 1034 N N . PRO A 1 132 ? -8.914 -3.328 -8.625 1 44.09 132 PRO A N 1
ATOM 1035 C CA . PRO A 1 132 ? -10.078 -4.172 -8.93 1 44.09 132 PRO A CA 1
ATOM 1036 C C . PRO A 1 132 ? -9.711 -5.648 -9.07 1 44.09 132 PRO A C 1
ATOM 1038 O O . PRO A 1 132 ? -8.664 -5.977 -9.641 1 44.09 132 PRO A O 1
ATOM 1041 N N . ARG A 1 133 ? -10.258 -6.414 -8.227 1 42.47 133 ARG A N 1
ATOM 1042 C CA . ARG A 1 133 ? -10.156 -7.867 -8.266 1 42.47 133 ARG A CA 1
ATOM 1043 C C . ARG A 1 133 ? -10.211 -8.375 -9.703 1 42.47 133 ARG A C 1
ATOM 1045 O O . ARG A 1 133 ? -9.656 -9.438 -10.016 1 42.47 133 ARG A O 1
ATOM 1052 N N . ASN A 1 134 ? -11.172 -8.109 -10.477 1 42.66 134 ASN A N 1
ATOM 1053 C CA . ASN A 1 134 ? -11.656 -8.945 -11.57 1 42.66 134 ASN A CA 1
ATOM 1054 C C . ASN A 1 134 ? -10.969 -8.602 -12.891 1 42.66 134 ASN A C 1
ATOM 1056 O O . ASN A 1 134 ? -11.602 -8.07 -13.805 1 42.66 134 ASN A O 1
ATOM 1060 N N . SER A 1 135 ? -9.844 -8.328 -12.938 1 43.94 135 SER A N 1
ATOM 1061 C CA . SER A 1 135 ? -9.453 -8.133 -14.328 1 43.94 135 SER A CA 1
ATOM 1062 C C . SER A 1 135 ? -9.453 -9.461 -15.094 1 43.94 135 SER A C 1
ATOM 1064 O O . SER A 1 135 ? -8.656 -10.352 -14.789 1 43.94 135 SER A O 1
ATOM 1066 N N . LYS A 1 136 ? -10.547 -9.82 -15.641 1 45.41 136 LYS A N 1
ATOM 1067 C CA . LYS A 1 136 ? -10.688 -10.945 -16.562 1 45.41 136 LYS A CA 1
ATOM 1068 C C . LYS A 1 136 ? -9.602 -10.906 -17.641 1 45.41 136 LYS A C 1
ATOM 1070 O O . LYS A 1 136 ? -9.242 -9.828 -18.125 1 45.41 136 LYS A O 1
ATOM 1075 N N . PRO A 1 137 ? -8.992 -12.102 -17.859 1 40.91 137 PRO A N 1
ATOM 1076 C CA . PRO A 1 137 ? -8.117 -12.141 -19.031 1 40.91 137 PRO A CA 1
ATOM 1077 C C . PRO A 1 137 ? -8.805 -11.656 -20.297 1 40.91 137 PRO A C 1
ATOM 1079 O O . PRO A 1 137 ? -9.953 -12.023 -20.562 1 40.91 137 PRO A O 1
ATOM 1082 N N . ILE A 1 138 ? -8.383 -10.484 -20.734 1 34.31 138 ILE A N 1
ATOM 1083 C CA . ILE A 1 138 ? -8.891 -10.117 -22.047 1 34.31 138 ILE A CA 1
ATOM 1084 C C . ILE A 1 138 ? -8.898 -11.344 -22.969 1 34.31 138 ILE A C 1
ATOM 1086 O O . ILE A 1 138 ? -7.887 -12.031 -23.094 1 34.31 138 ILE A O 1
ATOM 1090 N N . GLU A 1 139 ? -10.148 -11.883 -23.219 1 32.84 139 GLU A N 1
ATOM 1091 C CA . GLU A 1 139 ? -10.352 -12.898 -24.25 1 32.84 139 GLU A CA 1
ATOM 1092 C C . GLU A 1 139 ? -9.422 -12.672 -25.438 1 32.84 139 GLU A C 1
ATOM 1094 O O . GLU A 1 139 ? -9.43 -11.602 -26.047 1 32.84 139 GLU A O 1
ATOM 1099 N N . ILE A 1 140 ? -8.289 -13.219 -25.484 1 26.78 140 ILE A N 1
ATOM 1100 C CA . ILE A 1 140 ? -7.598 -13.219 -26.766 1 26.78 140 ILE A CA 1
ATOM 1101 C C . ILE A 1 140 ? -8.297 -14.172 -27.719 1 26.78 140 ILE A C 1
ATOM 1103 O O . ILE A 1 140 ? -8.641 -15.297 -27.344 1 26.78 140 ILE A O 1
ATOM 1107 N N . MET B 1 1 ? -42.312 -37.5 45.531 1 33.53 1 MET B N 1
ATOM 1108 C CA . MET B 1 1 ? -40.906 -37.125 45.469 1 33.53 1 MET B CA 1
ATOM 1109 C C . MET B 1 1 ? -40.469 -36.969 44 1 33.53 1 MET B C 1
ATOM 1111 O O . MET B 1 1 ? -40.281 -37.969 43.281 1 33.53 1 MET B O 1
ATOM 1115 N N . VAL B 1 2 ? -41.062 -35.906 43.156 1 33.78 2 VAL B N 1
ATOM 1116 C CA . VAL B 1 2 ? -41.156 -35.375 41.812 1 33.78 2 VAL B CA 1
ATOM 1117 C C . VAL B 1 2 ? -39.75 -34.906 41.375 1 33.78 2 VAL B C 1
ATOM 1119 O O . VAL B 1 2 ? -39.094 -34.156 42.094 1 33.78 2 VAL B O 1
ATOM 1122 N N . GLN B 1 3 ? -38.938 -35.844 40.656 1 33.5 3 GLN B N 1
ATOM 1123 C CA . GLN B 1 3 ? -37.688 -35.812 39.938 1 33.5 3 GLN B CA 1
ATOM 1124 C C . GLN B 1 3 ? -37.688 -34.719 38.875 1 33.5 3 GLN B C 1
ATOM 1126 O O . GLN B 1 3 ? -38.375 -34.812 37.875 1 33.5 3 GLN B O 1
ATOM 1131 N N . LEU B 1 4 ? -37.938 -33.406 39.25 1 32.38 4 LEU B N 1
ATOM 1132 C CA . LEU B 1 4 ? -37.906 -32.281 38.312 1 32.38 4 LEU B CA 1
ATOM 1133 C C . LEU B 1 4 ? -36.594 -32.25 37.562 1 32.38 4 LEU B C 1
ATOM 1135 O O . LEU B 1 4 ? -35.531 -32.156 38.156 1 32.38 4 LEU B O 1
ATOM 1139 N N . TYR B 1 5 ? -36.531 -32.906 36.312 1 31.52 5 TYR B N 1
ATOM 1140 C CA . TYR B 1 5 ? -35.594 -32.938 35.188 1 31.52 5 TYR B CA 1
ATOM 1141 C C . TYR B 1 5 ? -35.188 -31.547 34.781 1 31.52 5 TYR B C 1
ATOM 1143 O O . TYR B 1 5 ? -36 -30.766 34.281 1 31.52 5 TYR B O 1
ATOM 1151 N N . LEU B 1 6 ? -34.344 -30.781 35.562 1 29.86 6 LEU B N 1
ATOM 1152 C CA . LEU B 1 6 ? -33.781 -29.5 35.188 1 29.86 6 LEU B CA 1
ATOM 1153 C C . LEU B 1 6 ? -33.031 -29.594 33.875 1 29.86 6 LEU B C 1
ATOM 1155 O O . LEU B 1 6 ? -32.062 -30.328 33.75 1 29.86 6 LEU B O 1
ATOM 1159 N N . LEU B 1 7 ? -33.781 -29.703 32.719 1 30.05 7 LEU B N 1
ATOM 1160 C CA . LEU B 1 7 ? -33.281 -29.594 31.359 1 30.05 7 LEU B CA 1
ATOM 1161 C C . LEU B 1 7 ? -32.406 -28.359 31.219 1 30.05 7 LEU B C 1
ATOM 1163 O O . LEU B 1 7 ? -32.875 -27.219 31.375 1 30.05 7 LEU B O 1
ATOM 1167 N N . LEU B 1 8 ? -31.141 -28.359 31.703 1 28.25 8 LEU B N 1
ATOM 1168 C CA . LEU B 1 8 ? -30.109 -27.359 31.484 1 28.25 8 LEU B CA 1
ATOM 1169 C C . LEU B 1 8 ? -29.906 -27.109 30 1 28.25 8 LEU B C 1
ATOM 1171 O O . LEU B 1 8 ? -29.578 -28.047 29.25 1 28.25 8 LEU B O 1
ATOM 1175 N N . ASN B 1 9 ? -30.766 -26.312 29.328 1 29.83 9 ASN B N 1
ATOM 1176 C CA . ASN B 1 9 ? -30.578 -25.828 27.969 1 29.83 9 ASN B CA 1
ATOM 1177 C C . ASN B 1 9 ? -29.188 -25.219 27.797 1 29.83 9 ASN B C 1
ATOM 1179 O O . ASN B 1 9 ? -28.844 -24.219 28.453 1 29.83 9 ASN B O 1
ATOM 1183 N N . LEU B 1 10 ? -28.156 -26 27.609 1 31.08 10 LEU B N 1
ATOM 1184 C CA . LEU B 1 10 ? -26.828 -25.547 27.219 1 31.08 10 LEU B CA 1
ATOM 1185 C C . LEU B 1 10 ? -26.891 -24.719 25.938 1 31.08 10 LEU B C 1
ATOM 1187 O O . LEU B 1 10 ? -27.141 -25.266 24.859 1 31.08 10 LEU B O 1
ATOM 1191 N N . VAL B 1 11 ? -27.484 -23.5 26 1 31.08 11 VAL B N 1
ATOM 1192 C CA . VAL B 1 11 ? -27.359 -22.578 24.875 1 31.08 11 VAL B CA 1
ATOM 1193 C C . VAL B 1 11 ? -25.891 -22.438 24.484 1 31.08 11 VAL B C 1
ATOM 1195 O O . VAL B 1 11 ? -25.062 -22.016 25.312 1 31.08 11 VAL B O 1
ATOM 1198 N N . ALA B 1 12 ? -25.391 -23.297 23.609 1 29.92 12 ALA B N 1
ATOM 1199 C CA . ALA B 1 12 ? -24.078 -23.188 22.953 1 29.92 12 ALA B CA 1
ATOM 1200 C C . ALA B 1 12 ? -23.891 -21.828 22.312 1 29.92 12 ALA B C 1
ATOM 1202 O O . ALA B 1 12 ? -24.578 -21.484 21.344 1 29.92 12 ALA B O 1
ATOM 1203 N N . MET B 1 13 ? -23.781 -20.766 23.125 1 28.62 13 MET B N 1
ATOM 1204 C CA . MET B 1 13 ? -23.406 -19.484 22.547 1 28.62 13 MET B CA 1
ATOM 1205 C C . MET B 1 13 ? -22.172 -19.609 21.672 1 28.62 13 MET B C 1
ATOM 1207 O O . MET B 1 13 ? -21.078 -19.891 22.172 1 28.62 13 MET B O 1
ATOM 1211 N N . VAL B 1 14 ? -22.297 -20.031 20.422 1 28.92 14 VAL B N 1
ATOM 1212 C CA . VAL B 1 14 ? -21.25 -19.984 19.422 1 28.92 14 VAL B CA 1
ATOM 1213 C C . VAL B 1 14 ? -20.688 -18.562 19.344 1 28.92 14 VAL B C 1
ATOM 1215 O O . VAL B 1 14 ? -21.391 -17.625 18.969 1 28.92 14 VAL B O 1
ATOM 1218 N N . THR B 1 15 ? -19.922 -18.141 20.344 1 28.58 15 THR B N 1
ATOM 1219 C CA . THR B 1 15 ? -19.156 -16.906 20.172 1 28.58 15 THR B CA 1
ATOM 1220 C C . THR B 1 15 ? -18.297 -16.984 18.906 1 28.58 15 THR B C 1
ATOM 1222 O O . THR B 1 15 ? -17.547 -17.938 18.719 1 28.58 15 THR B O 1
ATOM 1225 N N . VAL B 1 16 ? -18.891 -16.688 17.766 1 27.33 16 VAL B N 1
ATOM 1226 C CA . VAL B 1 16 ? -18.078 -16.422 16.594 1 27.33 16 VAL B CA 1
ATOM 1227 C C . VAL B 1 16 ? -17.016 -15.375 16.922 1 27.33 16 VAL B C 1
ATOM 1229 O O . VAL B 1 16 ? -17.328 -14.219 17.172 1 27.33 16 VAL B O 1
ATOM 1232 N N . SER B 1 17 ? -15.953 -15.75 17.625 1 28.28 17 SER B N 1
ATOM 1233 C CA . SER B 1 17 ? -14.773 -14.898 17.719 1 28.28 17 SER B CA 1
ATOM 1234 C C . SER B 1 17 ? -14.305 -14.43 16.359 1 28.28 17 SER B C 1
ATOM 1236 O O . SER B 1 17 ? -14.102 -15.234 15.445 1 28.28 17 SER B O 1
ATOM 1238 N N . THR B 1 18 ? -14.844 -13.344 15.844 1 29.14 18 THR B N 1
ATOM 1239 C CA . THR B 1 18 ? -14.234 -12.672 14.703 1 29.14 18 THR B CA 1
ATOM 1240 C C . THR B 1 18 ? -12.727 -12.531 14.898 1 29.14 18 THR B C 1
ATOM 1242 O O . THR B 1 18 ? -12.273 -11.984 15.906 1 29.14 18 THR B O 1
ATOM 1245 N N . SER B 1 19 ? -11.992 -13.547 14.539 1 27.08 19 SER B N 1
ATOM 1246 C CA . SER B 1 19 ? -10.539 -13.422 14.406 1 27.08 19 SER B CA 1
ATOM 1247 C C . SER B 1 19 ? -10.148 -12.086 13.781 1 27.08 19 SER B C 1
ATOM 1249 O O . SER B 1 19 ? -10.672 -11.711 12.727 1 27.08 19 SER B O 1
ATOM 1251 N N . VAL B 1 20 ? -10.023 -11.062 14.594 1 31.11 20 VAL B N 1
ATOM 1252 C CA . VAL B 1 20 ? -9.258 -9.914 14.125 1 31.11 20 VAL B CA 1
ATOM 1253 C C . VAL B 1 20 ? -8.109 -10.383 13.242 1 31.11 20 VAL B C 1
ATOM 1255 O O . VAL B 1 20 ? -7.285 -11.203 13.656 1 31.11 20 VAL B O 1
ATOM 1258 N N . HIS B 1 21 ? -8.305 -10.664 12 1 32.53 21 HIS B N 1
ATOM 1259 C CA . HIS B 1 21 ? -7.168 -10.781 11.094 1 32.53 21 HIS B CA 1
ATOM 1260 C C . HIS B 1 21 ? -6.035 -9.852 11.508 1 32.53 21 HIS B C 1
ATOM 1262 O O . HIS B 1 21 ? -6.223 -8.633 11.602 1 32.53 21 HIS B O 1
ATOM 1268 N N . ASN B 1 22 ? -5.281 -10.156 12.43 1 34.94 22 ASN B N 1
ATOM 1269 C CA . ASN B 1 22 ? -4.008 -9.57 12.82 1 34.94 22 ASN B CA 1
ATOM 1270 C C . ASN B 1 22 ? -3.256 -9 11.625 1 34.94 22 ASN B C 1
ATOM 1272 O O . ASN B 1 22 ? -2.926 -9.727 10.688 1 34.94 22 ASN B O 1
ATOM 1276 N N . THR B 1 23 ? -3.568 -7.902 11.023 1 45.62 23 THR B N 1
ATOM 1277 C CA . THR B 1 23 ? -2.904 -7.141 9.969 1 45.62 23 THR B CA 1
ATOM 1278 C C . THR B 1 23 ? -1.389 -7.227 10.109 1 45.62 23 THR B C 1
ATOM 1280 O O . THR B 1 23 ? -0.799 -6.535 10.945 1 45.62 23 THR B O 1
ATOM 1283 N N . HIS B 1 24 ? -0.835 -8.367 10.156 1 47.88 24 HIS B N 1
ATOM 1284 C CA . HIS B 1 24 ? 0.58 -8.695 10.312 1 47.88 24 HIS B CA 1
ATOM 1285 C C . HIS B 1 24 ? 1.428 -7.949 9.281 1 47.88 24 HIS B C 1
ATOM 1287 O O . HIS B 1 24 ? 1.12 -7.965 8.094 1 47.88 24 HIS B O 1
ATOM 1293 N N . HIS B 1 25 ? 2.08 -6.887 9.742 1 60.44 25 HIS B N 1
ATOM 1294 C CA . HIS B 1 25 ? 3.139 -6.23 8.984 1 60.44 25 HIS B CA 1
ATOM 1295 C C . HIS B 1 25 ? 4.258 -7.207 8.641 1 60.44 25 HIS B C 1
ATOM 1297 O O . HIS B 1 25 ? 4.617 -8.062 9.461 1 60.44 25 HIS B O 1
ATOM 1303 N N . VAL B 1 26 ? 4.395 -7.418 7.371 1 66.75 26 VAL B N 1
ATOM 1304 C CA . VAL B 1 26 ? 5.52 -8.234 6.93 1 66.75 26 VAL B CA 1
ATOM 1305 C C . VAL B 1 26 ? 6.824 -7.473 7.133 1 66.75 26 VAL B C 1
ATOM 1307 O O . VAL B 1 26 ? 7.055 -6.445 6.496 1 66.75 26 VAL B O 1
ATOM 1310 N N . ASN B 1 27 ? 7.586 -7.867 8.172 1 72.56 27 ASN B N 1
ATOM 1311 C CA . ASN B 1 27 ? 8.867 -7.219 8.445 1 72.56 27 ASN B CA 1
ATOM 1312 C C . ASN B 1 27 ? 9.984 -7.805 7.582 1 72.56 27 ASN B C 1
ATOM 1314 O O . ASN B 1 27 ? 10.984 -7.137 7.32 1 72.56 27 ASN B O 1
ATOM 1318 N N . THR B 1 28 ? 9.828 -9.055 7.219 1 64.19 28 THR B N 1
ATOM 1319 C CA . THR B 1 28 ? 10.852 -9.719 6.418 1 64.19 28 THR B CA 1
ATOM 1320 C C . THR B 1 28 ? 10.211 -10.695 5.434 1 64.19 28 THR B C 1
ATOM 1322 O O . THR B 1 28 ? 9.109 -11.188 5.664 1 64.19 28 THR B O 1
ATOM 1325 N N . ILE B 1 29 ? 10.859 -10.711 4.273 1 66.81 29 ILE B N 1
ATOM 1326 C CA . ILE B 1 29 ? 10.492 -11.734 3.307 1 66.81 29 ILE B CA 1
ATOM 1327 C C . ILE B 1 29 ? 11.602 -12.781 3.221 1 66.81 29 ILE B C 1
ATOM 1329 O O . ILE B 1 29 ? 12.781 -12.438 3.109 1 66.81 29 ILE B O 1
ATOM 1333 N N . ALA B 1 30 ? 11.211 -13.992 3.434 1 66 30 ALA B N 1
ATOM 1334 C CA . ALA B 1 30 ? 12.156 -15.109 3.477 1 66 30 ALA B CA 1
ATOM 1335 C C . ALA B 1 30 ? 13.117 -15.055 2.291 1 66 30 ALA B C 1
ATOM 1337 O O . ALA B 1 30 ? 14.305 -15.359 2.434 1 66 30 ALA B O 1
ATOM 1338 N N . LEU B 1 31 ? 12.68 -14.609 1.174 1 72.31 31 LEU B N 1
ATOM 1339 C CA . LEU B 1 31 ? 13.5 -14.617 -0.034 1 72.31 31 LEU B CA 1
ATOM 1340 C C . LEU B 1 31 ? 14.547 -13.508 0.014 1 72.31 31 LEU B C 1
ATOM 1342 O O . LEU B 1 31 ? 15.539 -13.555 -0.715 1 72.31 31 LEU B O 1
ATOM 1346 N N . PHE B 1 32 ? 14.273 -12.633 0.878 1 76.56 32 PHE B N 1
ATOM 1347 C CA . PHE B 1 32 ? 15.188 -11.5 0.987 1 76.56 32 PHE B CA 1
ATOM 1348 C C . PHE B 1 32 ? 15.453 -11.156 2.447 1 76.56 32 PHE B C 1
ATOM 1350 O O . PHE B 1 32 ? 15.094 -10.07 2.908 1 76.56 32 PHE B O 1
ATOM 1357 N N . PRO B 1 33 ? 16.125 -12.031 3.168 1 71.94 33 PRO B N 1
ATOM 1358 C CA . PRO B 1 33 ? 16.312 -11.844 4.609 1 71.94 33 PRO B CA 1
ATOM 1359 C C . PRO B 1 33 ? 17.109 -10.586 4.941 1 71.94 33 PRO B C 1
ATOM 1361 O O . PRO B 1 33 ? 17.047 -10.094 6.074 1 71.94 33 PRO B O 1
ATOM 1364 N N . GLU B 1 34 ? 17.828 -10.062 3.984 1 76.5 34 GLU B N 1
ATOM 1365 C CA . GLU B 1 34 ? 18.672 -8.898 4.238 1 76.5 34 GLU B CA 1
ATOM 1366 C C . GLU B 1 34 ? 17.859 -7.605 4.215 1 76.5 34 GLU B C 1
ATOM 1368 O O . GLU B 1 34 ? 18.344 -6.555 4.648 1 76.5 34 GLU B O 1
ATOM 1373 N N . ARG B 1 35 ? 16.641 -7.848 3.719 1 78.5 35 ARG B N 1
ATOM 1374 C CA . ARG B 1 35 ? 15.805 -6.652 3.605 1 78.5 35 ARG B CA 1
ATOM 1375 C C . ARG B 1 35 ? 14.797 -6.574 4.746 1 78.5 35 ARG B C 1
ATOM 1377 O O . ARG B 1 35 ? 14.141 -7.566 5.066 1 78.5 35 ARG B O 1
ATOM 1384 N N . THR B 1 36 ? 14.781 -5.367 5.422 1 83.19 36 THR B N 1
ATOM 1385 C CA . THR B 1 36 ? 13.836 -5.133 6.512 1 83.19 36 THR B CA 1
ATOM 1386 C C . THR B 1 36 ? 12.93 -3.949 6.195 1 83.19 36 THR B C 1
ATOM 1388 O O . THR B 1 36 ? 13.375 -2.957 5.613 1 83.19 36 THR B O 1
ATOM 1391 N N . ALA B 1 37 ? 11.664 -4.277 6.496 1 89.62 37 ALA B N 1
ATOM 1392 C CA . ALA B 1 37 ? 10.742 -3.158 6.316 1 89.62 37 ALA B CA 1
ATOM 1393 C C . ALA B 1 37 ? 11.188 -1.943 7.129 1 89.62 37 ALA B C 1
ATOM 1395 O O . ALA B 1 37 ? 11.812 -2.088 8.18 1 89.62 37 ALA B O 1
ATOM 1396 N N . TRP B 1 38 ? 10.969 -0.796 6.594 1 91.19 38 TRP B N 1
ATOM 1397 C CA . TRP B 1 38 ? 11.289 0.472 7.242 1 91.19 38 TRP B CA 1
ATOM 1398 C C . TRP B 1 38 ? 10.07 1.39 7.277 1 91.19 38 TRP B C 1
ATOM 1400 O O . TRP B 1 38 ? 9.398 1.577 6.262 1 91.19 38 TRP B O 1
ATOM 1410 N N . CYS B 1 39 ? 9.695 1.861 8.422 1 92.75 39 CYS B N 1
ATOM 1411 C CA . CYS B 1 39 ? 8.594 2.789 8.648 1 92.75 39 CYS B CA 1
ATOM 1412 C C . CYS B 1 39 ? 8.852 3.658 9.875 1 92.75 39 CYS B C 1
ATOM 1414 O O . CYS B 1 39 ? 9.008 3.145 10.984 1 92.75 39 CYS B O 1
ATOM 1416 N N . GLU B 1 40 ? 8.883 4.926 9.648 1 94.19 40 GLU B N 1
ATOM 1417 C CA . GLU B 1 40 ? 9.234 5.785 10.773 1 94.19 40 GLU B CA 1
ATOM 1418 C C . GLU B 1 40 ? 8.297 6.984 10.859 1 94.19 40 GLU B C 1
ATOM 1420 O O . GLU B 1 40 ? 7.711 7.398 9.852 1 94.19 40 GLU B O 1
ATOM 1425 N N . ALA B 1 41 ? 8.156 7.504 12.094 1 96.5 41 ALA B N 1
ATOM 1426 C CA . ALA B 1 41 ? 7.504 8.781 12.344 1 96.5 41 ALA B CA 1
ATOM 1427 C C . ALA B 1 41 ? 8.508 9.93 12.305 1 96.5 41 ALA B C 1
ATOM 1429 O O . ALA B 1 41 ? 9.25 10.148 13.266 1 96.5 41 ALA B O 1
ATOM 1430 N N . GLN B 1 42 ? 8.539 10.656 11.242 1 94.44 42 GLN B N 1
ATOM 1431 C CA . GLN B 1 42 ? 9.5 11.734 11.055 1 94.44 42 GLN B CA 1
ATOM 1432 C C . GLN B 1 42 ? 8.953 13.062 11.594 1 94.44 42 GLN B C 1
ATOM 1434 O O . GLN B 1 42 ? 7.867 13.492 11.203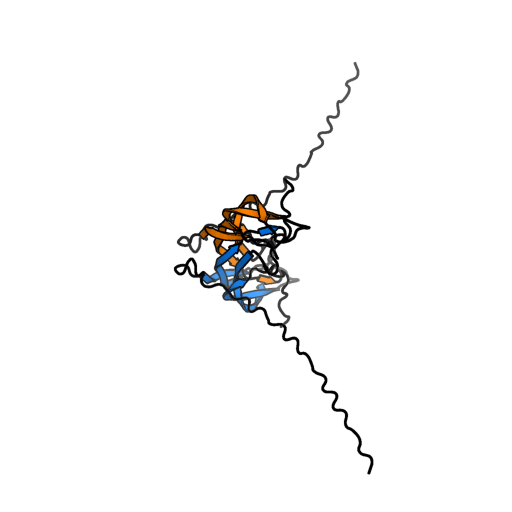 1 94.44 42 GLN B O 1
ATOM 1439 N N . GLU B 1 43 ? 9.781 13.703 12.445 1 95.88 43 GLU B N 1
ATOM 1440 C CA . GLU B 1 43 ? 9.367 14.984 13.008 1 95.88 43 GLU B CA 1
ATOM 1441 C C . GLU B 1 43 ? 9.281 16.062 11.922 1 95.88 43 GLU B C 1
ATOM 1443 O O . GLU B 1 43 ? 10.148 16.141 11.055 1 95.88 43 GLU B O 1
ATOM 1448 N N . ILE B 1 44 ? 8.25 16.844 12 1 92.5 44 ILE B N 1
ATOM 1449 C CA . ILE B 1 44 ? 8.094 17.969 11.086 1 92.5 44 ILE B CA 1
ATOM 1450 C C . ILE B 1 44 ? 7.566 19.188 11.844 1 92.5 44 ILE B C 1
ATOM 1452 O O . ILE B 1 44 ? 7.086 19.062 12.977 1 92.5 44 ILE B O 1
ATOM 1456 N N . GLU B 1 45 ? 7.777 20.328 11.273 1 95.5 45 GLU B N 1
ATOM 1457 C CA . GLU B 1 45 ? 7.02 21.516 11.672 1 95.5 45 GLU B CA 1
ATOM 1458 C C . GLU B 1 45 ? 5.797 21.703 10.781 1 95.5 45 GLU B C 1
ATOM 1460 O O . GLU B 1 45 ? 5.934 21.969 9.586 1 95.5 45 GLU B O 1
ATOM 1465 N N . GLN B 1 46 ? 4.676 21.594 11.32 1 92.75 46 GLN B N 1
ATOM 1466 C CA . GLN B 1 46 ? 3.424 21.719 10.586 1 92.75 46 GLN B CA 1
ATOM 1467 C C . GLN B 1 46 ? 2.789 23.094 10.828 1 92.75 46 GLN B C 1
ATOM 1469 O O . GLN B 1 46 ? 2.686 23.531 11.969 1 92.75 46 GLN B O 1
ATOM 1474 N N . ILE B 1 47 ? 2.35 23.734 9.766 1 93.56 47 ILE B N 1
ATOM 1475 C CA . ILE B 1 47 ? 1.692 25.031 9.883 1 93.56 47 ILE B CA 1
ATOM 1476 C C . ILE B 1 47 ? 0.178 24.844 9.812 1 93.56 47 ILE B C 1
ATOM 1478 O O . ILE B 1 47 ? -0.344 24.328 8.812 1 93.56 47 ILE B O 1
ATOM 1482 N N . ILE B 1 48 ? -0.436 25.219 10.93 1 92.44 48 ILE B N 1
ATOM 1483 C CA . ILE B 1 48 ? -1.893 25.172 10.977 1 92.44 48 ILE B CA 1
ATOM 1484 C C . ILE B 1 48 ? -2.463 26.547 10.641 1 92.44 48 ILE B C 1
ATOM 1486 O O . ILE B 1 48 ? -2.137 27.531 11.297 1 92.44 48 ILE B O 1
ATOM 1490 N N . GLY B 1 49 ? -3.299 26.5 9.531 1 90.44 49 GLY B N 1
ATOM 1491 C CA . GLY B 1 49 ? -3.852 27.781 9.125 1 90.44 49 GLY B CA 1
ATOM 1492 C C . GLY B 1 49 ? -5.332 27.719 8.797 1 90.44 49 GLY B C 1
ATOM 1493 O O . GLY B 1 49 ? -5.902 26.625 8.703 1 90.44 49 GLY B O 1
ATOM 1494 N N . HIS B 1 50 ? -5.855 28.938 8.734 1 88.44 50 HIS B N 1
ATOM 1495 C CA . HIS B 1 50 ? -7.246 29.156 8.359 1 88.44 50 HIS B CA 1
ATOM 1496 C C . HIS B 1 50 ? -7.43 30.531 7.719 1 88.44 50 HIS B C 1
ATOM 1498 O O . HIS B 1 50 ? -6.777 31.5 8.117 1 88.44 50 HIS B O 1
ATOM 1504 N N . ASP B 1 51 ? -8.281 30.469 6.699 1 87.81 51 ASP B N 1
ATOM 1505 C CA . ASP B 1 51 ? -8.484 31.734 5.996 1 87.81 51 ASP B CA 1
ATOM 1506 C C . ASP B 1 51 ? -8.789 32.875 6.973 1 87.81 51 ASP B C 1
ATOM 1508 O O . ASP B 1 51 ? -9.633 32.719 7.859 1 87.81 51 ASP B O 1
ATOM 1512 N N . GLN B 1 52 ? -8.078 34.031 6.855 1 91.5 52 GLN B N 1
ATOM 1513 C CA . GLN B 1 52 ? -8.266 35.281 7.594 1 91.5 52 GLN B CA 1
ATOM 1514 C C . GLN B 1 52 ? -7.852 35.125 9.055 1 91.5 52 GLN B C 1
ATOM 1516 O O . GLN B 1 52 ? -8.273 35.906 9.914 1 91.5 52 GLN B O 1
ATOM 1521 N N . CYS B 1 53 ? -7.141 34.062 9.289 1 93.88 53 CYS B N 1
ATOM 1522 C CA . CYS B 1 53 ? -6.629 33.812 10.633 1 93.88 53 CYS B CA 1
ATOM 1523 C C . CYS B 1 53 ? -5.105 33.781 10.641 1 93.88 53 CYS B C 1
ATOM 1525 O O . CYS B 1 53 ? -4.484 33.594 9.594 1 93.88 53 CYS B O 1
ATOM 1527 N N . THR B 1 54 ? -4.469 34.062 11.828 1 95.38 54 THR B N 1
ATOM 1528 C CA . THR B 1 54 ? -3.021 33.969 11.984 1 95.38 54 THR B CA 1
ATOM 1529 C C . THR B 1 54 ? -2.607 32.5 12.117 1 95.38 54 THR B C 1
ATOM 1531 O O . THR B 1 54 ? -3.096 31.797 13 1 95.38 54 THR B O 1
ATOM 1534 N N . SER B 1 55 ? -1.7 32.062 11.25 1 94.44 55 SER B N 1
ATOM 1535 C CA . SER B 1 55 ? -1.255 30.688 11.25 1 94.44 55 SER B CA 1
ATOM 1536 C C . SER B 1 55 ? -0.348 30.391 12.445 1 94.44 55 SER B C 1
ATOM 1538 O O . SER B 1 55 ? 0.3 31.312 12.969 1 94.44 55 SER B O 1
ATOM 1540 N N . LYS B 1 56 ? -0.337 29.125 12.961 1 95.62 56 LYS B N 1
ATOM 1541 C CA . LYS B 1 56 ? 0.488 28.656 14.07 1 95.62 56 LYS B CA 1
ATOM 1542 C C . LYS B 1 56 ? 1.335 27.453 13.664 1 95.62 56 LYS B C 1
ATOM 1544 O O . LYS B 1 56 ? 0.827 26.5 13.07 1 95.62 56 LYS B O 1
ATOM 1549 N N . PRO B 1 57 ? 2.682 27.547 13.898 1 96.69 57 PRO B N 1
ATOM 1550 C CA . PRO B 1 57 ? 3.52 26.359 13.719 1 96.69 57 PRO B CA 1
ATOM 1551 C C . PRO B 1 57 ? 3.434 25.391 14.891 1 96.69 57 PRO B C 1
ATOM 1553 O O . PRO B 1 57 ? 3.428 25.812 16.047 1 96.69 57 PRO B O 1
ATOM 1556 N N . ILE B 1 58 ? 3.301 24.156 14.531 1 96.31 58 ILE B N 1
ATOM 1557 C CA . ILE B 1 58 ? 3.32 23.141 15.586 1 96.31 58 ILE B CA 1
ATOM 1558 C C . ILE B 1 58 ? 4.289 22.016 15.211 1 96.31 58 ILE B C 1
ATOM 1560 O O . ILE B 1 58 ? 4.551 21.781 14.031 1 96.31 58 ILE B O 1
ATOM 1564 N N . SER B 1 59 ? 4.859 21.344 16.281 1 97.06 59 SER B N 1
ATOM 1565 C CA . SER B 1 59 ? 5.641 20.125 16.062 1 97.06 59 SER B CA 1
ATOM 1566 C C . SER B 1 59 ? 4.738 18.906 15.914 1 97.06 59 SER B C 1
ATOM 1568 O O . SER B 1 59 ? 3.842 18.688 16.734 1 97.06 59 SER B O 1
ATOM 1570 N N . ASN B 1 60 ? 4.945 18.156 14.836 1 96.56 60 ASN B N 1
ATOM 1571 C CA . ASN B 1 60 ? 4.211 16.922 14.531 1 96.56 60 ASN B CA 1
ATOM 1572 C C . ASN B 1 60 ? 5.082 15.922 13.781 1 96.56 60 ASN B C 1
ATOM 1574 O O . ASN B 1 60 ? 6.305 16.047 13.75 1 96.56 60 ASN B O 1
ATOM 1578 N N . ARG B 1 61 ? 4.367 14.859 13.352 1 96.44 61 ARG B N 1
ATOM 1579 C CA . ARG B 1 61 ? 5.113 13.844 12.625 1 96.44 61 ARG B CA 1
ATOM 1580 C C . ARG B 1 61 ? 4.363 13.414 11.367 1 96.44 61 ARG B C 1
ATOM 1582 O O . ARG B 1 61 ? 3.145 13.562 11.281 1 96.44 61 ARG B O 1
ATOM 1589 N N . VAL B 1 62 ? 5.133 12.992 10.422 1 93.88 62 VAL B N 1
ATOM 1590 C CA . VAL B 1 62 ? 4.605 12.305 9.242 1 93.88 62 VAL B CA 1
ATOM 1591 C C . VAL B 1 62 ? 5.117 10.867 9.211 1 93.88 62 VAL B C 1
ATOM 1593 O O . VAL B 1 62 ? 6.211 10.578 9.703 1 93.88 62 VAL B O 1
ATOM 1596 N N . CYS B 1 63 ? 4.266 10.008 8.727 1 93.88 63 CYS B N 1
ATOM 1597 C CA . CYS B 1 63 ? 4.707 8.633 8.516 1 93.88 63 CYS B CA 1
ATOM 1598 C C . CYS B 1 63 ? 5.332 8.469 7.133 1 93.88 63 CYS B C 1
ATOM 1600 O O . CYS B 1 63 ? 4.746 8.883 6.129 1 93.88 63 CYS B O 1
ATOM 1602 N N . VAL B 1 64 ? 6.488 7.93 7.145 1 92.75 64 VAL B N 1
ATOM 1603 C CA . VAL B 1 64 ? 7.16 7.629 5.883 1 92.75 64 VAL B CA 1
ATOM 1604 C C . VAL B 1 64 ? 7.93 6.316 6.008 1 92.75 64 VAL B C 1
ATOM 1606 O O . VAL B 1 64 ? 8.555 6.055 7.035 1 92.75 64 VAL B O 1
ATOM 1609 N N . GLY B 1 65 ? 7.836 5.617 4.902 1 93.31 65 GLY B N 1
ATOM 1610 C CA . GLY B 1 65 ? 8.555 4.355 4.984 1 93.31 65 GLY B CA 1
ATOM 1611 C C . GLY B 1 65 ? 8.523 3.566 3.688 1 93.31 65 GLY B C 1
ATOM 1612 O O . GLY B 1 65 ? 8.078 4.07 2.658 1 93.31 65 GLY B O 1
ATOM 1613 N N . GLN B 1 66 ? 9.195 2.387 3.709 1 92.12 66 GLN B N 1
ATOM 1614 C CA . GLN B 1 66 ? 9.242 1.353 2.68 1 92.12 66 GLN B CA 1
ATOM 1615 C C . GLN B 1 66 ? 8.789 0.004 3.232 1 92.12 66 GLN B C 1
ATOM 1617 O O . GLN B 1 66 ? 9.562 -0.689 3.902 1 92.12 66 GLN B O 1
ATOM 1622 N N . CYS B 1 67 ? 7.527 -0.34 2.92 1 92.44 67 CYS B N 1
ATOM 1623 C CA . CYS B 1 67 ? 6.945 -1.577 3.428 1 92.44 67 CYS B CA 1
ATOM 1624 C C . CYS B 1 67 ? 6.906 -2.646 2.344 1 92.44 67 CYS B C 1
ATOM 1626 O O . CYS B 1 67 ? 7.062 -2.344 1.16 1 92.44 67 CYS B O 1
ATOM 1628 N N . PHE B 1 68 ? 6.672 -3.842 2.816 1 92 68 PHE B N 1
ATOM 1629 C CA . PHE B 1 68 ? 6.738 -4.961 1.887 1 92 68 PHE B CA 1
ATOM 1630 C C . PHE B 1 68 ? 5.422 -5.113 1.13 1 92 68 PHE B C 1
ATOM 1632 O O . PHE B 1 68 ? 4.352 -4.852 1.679 1 92 68 PHE B O 1
ATOM 1639 N N . SER B 1 69 ? 5.547 -5.523 -0.066 1 91.88 69 SER B N 1
ATOM 1640 C CA . SER B 1 69 ? 4.41 -5.938 -0.882 1 91.88 69 SER B CA 1
ATOM 1641 C C . SER B 1 69 ? 4.797 -7.051 -1.848 1 91.88 69 SER B C 1
ATOM 1643 O O . SER B 1 69 ? 5.98 -7.227 -2.156 1 91.88 69 SER B O 1
ATOM 1645 N N . TYR B 1 70 ? 3.82 -7.852 -2.211 1 91.38 70 TYR B N 1
ATOM 1646 C CA . TYR B 1 70 ? 4.059 -8.883 -3.217 1 91.38 70 TYR B CA 1
ATOM 1647 C C . TYR B 1 70 ? 2.795 -9.164 -4.016 1 91.38 70 TYR B C 1
ATOM 1649 O O . TYR B 1 70 ? 1.691 -8.82 -3.59 1 91.38 70 TYR B O 1
ATOM 1657 N N . ARG B 1 71 ? 3.002 -9.742 -5.207 1 92.25 71 ARG B N 1
ATOM 1658 C CA . ARG B 1 71 ? 1.931 -10.172 -6.098 1 92.25 71 ARG B CA 1
ATOM 1659 C C . ARG B 1 71 ? 2.256 -11.523 -6.73 1 92.25 71 ARG B C 1
ATOM 1661 O O . ARG B 1 71 ? 3.311 -11.688 -7.348 1 92.25 71 ARG B O 1
ATOM 1668 N N . ILE B 1 72 ? 1.391 -12.445 -6.504 1 91.56 72 ILE B N 1
ATOM 1669 C CA . ILE B 1 72 ? 1.513 -13.781 -7.086 1 91.56 72 ILE B CA 1
ATOM 1670 C C . ILE B 1 72 ? 0.706 -13.852 -8.383 1 91.56 72 ILE B C 1
ATOM 1672 O O . ILE B 1 72 ? -0.397 -13.312 -8.461 1 91.56 72 ILE B O 1
ATOM 1676 N N . PRO B 1 73 ? 1.252 -14.586 -9.406 1 92 73 PRO B N 1
ATOM 1677 C CA . PRO B 1 73 ? 0.527 -14.672 -10.672 1 92 73 PRO B CA 1
ATOM 1678 C C . PRO B 1 73 ? -0.855 -15.305 -10.523 1 92 73 PRO B C 1
ATOM 1680 O O . PRO B 1 73 ? -1.037 -16.219 -9.711 1 92 73 PRO B O 1
ATOM 1683 N N . ARG B 1 74 ? -1.788 -14.891 -11.422 1 90.5 74 ARG B N 1
ATOM 1684 C CA . ARG B 1 74 ? -3.156 -15.398 -11.406 1 90.5 74 ARG B CA 1
ATOM 1685 C C . ARG B 1 74 ? -3.295 -16.625 -12.312 1 90.5 74 ARG B C 1
ATOM 1687 O O . ARG B 1 74 ? -2.539 -16.781 -13.273 1 90.5 74 ARG B O 1
ATOM 1694 N N . THR B 1 75 ? -4.105 -17.484 -11.844 1 88.94 75 THR B N 1
ATOM 1695 C CA . THR B 1 75 ? -4.551 -18.594 -12.68 1 88.94 75 THR B CA 1
ATOM 1696 C C . THR B 1 75 ? -6.07 -18.578 -12.82 1 88.94 75 THR B C 1
ATOM 1698 O O . THR B 1 75 ? -6.789 -18.344 -11.852 1 88.94 75 THR B O 1
ATOM 1701 N N . VAL B 1 76 ? -6.559 -18.812 -14.039 1 86.69 76 VAL B N 1
ATOM 1702 C CA . VAL B 1 76 ? -7.992 -18.844 -14.312 1 86.69 76 VAL B CA 1
ATOM 1703 C C . VAL B 1 76 ? -8.352 -20.172 -14.977 1 86.69 76 VAL B C 1
ATOM 1705 O O . VAL B 1 76 ? -7.82 -20.516 -16.031 1 86.69 76 VAL B O 1
ATOM 1708 N N . PRO B 1 77 ? -9.25 -20.891 -14.469 1 85.62 77 PRO B N 1
ATOM 1709 C CA . PRO B 1 77 ? -9.938 -20.656 -13.195 1 85.62 77 PRO B CA 1
ATOM 1710 C C . PRO B 1 77 ? -9 -20.766 -11.992 1 85.62 77 PRO B C 1
ATOM 1712 O O . PRO B 1 77 ? -7.969 -21.438 -12.07 1 85.62 77 PRO B O 1
ATOM 1715 N N . PRO B 1 78 ? -9.352 -20 -10.875 1 79.38 78 PRO B N 1
ATOM 1716 C CA . PRO B 1 78 ? -8.445 -20 -9.719 1 79.38 78 PRO B CA 1
ATOM 1717 C C . PRO B 1 78 ? -8.32 -21.375 -9.07 1 79.38 78 PRO B C 1
ATOM 1719 O O . PRO B 1 78 ? -9.258 -22.188 -9.141 1 79.38 78 PRO B O 1
ATOM 1722 N N . THR B 1 79 ? -7.043 -21.641 -8.695 1 70.38 79 THR B N 1
ATOM 1723 C CA . THR B 1 79 ? -6.871 -22.828 -7.879 1 70.38 79 THR B CA 1
ATOM 1724 C C . THR B 1 79 ? -7.641 -22.703 -6.566 1 70.38 79 THR B C 1
ATOM 1726 O O . THR B 1 79 ? -7.559 -21.688 -5.891 1 70.38 79 THR B O 1
ATOM 1729 N N . PRO B 1 80 ? -8.391 -23.734 -6.348 1 64 80 PRO B N 1
ATOM 1730 C CA . PRO B 1 80 ? -9.148 -23.672 -5.098 1 64 80 PRO B CA 1
ATOM 1731 C C . PRO B 1 80 ? -8.273 -23.328 -3.891 1 64 80 PRO B C 1
ATOM 1733 O O . PRO B 1 80 ? -7.148 -23.812 -3.785 1 64 80 PRO B O 1
ATOM 1736 N N . ASN B 1 81 ? -8.703 -22.469 -3.061 1 60.94 81 ASN B N 1
ATOM 1737 C CA . ASN B 1 81 ? -8.094 -22.094 -1.786 1 60.94 81 ASN B CA 1
ATOM 1738 C C . ASN B 1 81 ? -6.906 -21.156 -1.98 1 60.94 81 ASN B C 1
ATOM 1740 O O . ASN B 1 81 ? -6.168 -20.891 -1.033 1 60.94 81 ASN B O 1
ATOM 1744 N N . LYS B 1 82 ? -6.523 -21.141 -3.289 1 60.06 82 LYS B N 1
ATOM 1745 C CA . LYS B 1 82 ? -5.48 -20.141 -3.488 1 60.06 82 LYS B CA 1
ATOM 1746 C C . LYS B 1 82 ? -6.062 -18.734 -3.434 1 60.06 82 LYS B C 1
ATOM 1748 O O . LYS B 1 82 ? -6.953 -18.391 -4.215 1 60.06 82 LYS B O 1
ATOM 1753 N N . GLU B 1 83 ? -6.035 -18.156 -2.191 1 60.53 83 GLU B N 1
ATOM 1754 C CA . GLU B 1 83 ? -6.574 -16.828 -1.897 1 60.53 83 GLU B CA 1
ATOM 1755 C C . GLU B 1 83 ? -5.82 -15.742 -2.656 1 60.53 83 GLU B C 1
ATOM 1757 O O . GLU B 1 83 ? -4.934 -16.031 -3.463 1 60.53 83 GLU B O 1
ATOM 1762 N N . ASP B 1 84 ? -5.879 -14.477 -1.919 1 62.12 84 ASP B N 1
ATOM 1763 C CA . ASP B 1 84 ? -5.484 -13.156 -2.406 1 62.12 84 ASP B CA 1
ATOM 1764 C C . ASP B 1 84 ? -4.062 -13.18 -2.963 1 62.12 84 ASP B C 1
ATOM 1766 O O . ASP B 1 84 ? -3.109 -13.453 -2.23 1 62.12 84 ASP B O 1
ATOM 1770 N N . LEU B 1 85 ? -3.934 -13.031 -4.285 1 84 85 LEU B N 1
ATOM 1771 C CA . LEU B 1 85 ? -2.717 -13.172 -5.078 1 84 85 LEU B CA 1
ATOM 1772 C C . LEU B 1 85 ? -1.796 -11.969 -4.871 1 84 85 LEU B C 1
ATOM 1774 O O . LEU B 1 85 ? -0.665 -11.961 -5.363 1 84 85 LEU B O 1
ATOM 1778 N N . HIS B 1 86 ? -2.33 -11.188 -3.871 1 85.12 86 HIS B N 1
ATOM 1779 C CA . HIS B 1 86 ? -1.494 -10.016 -3.633 1 85.12 86 HIS B CA 1
ATOM 1780 C C . HIS B 1 86 ? -1.533 -9.602 -2.168 1 85.12 86 HIS B C 1
ATOM 1782 O O . HIS B 1 86 ? -2.455 -9.969 -1.437 1 85.12 86 HIS B O 1
ATOM 1788 N N . TYR B 1 87 ? -0.553 -9.039 -1.715 1 86.75 87 TYR B N 1
ATOM 1789 C CA . TYR B 1 87 ? -0.418 -8.414 -0.405 1 86.75 87 TYR B CA 1
ATOM 1790 C C . TYR B 1 87 ? 0.373 -7.117 -0.5 1 86.75 87 TYR B C 1
ATOM 1792 O O . TYR B 1 87 ? 1.356 -7.035 -1.24 1 86.75 87 TYR B O 1
ATOM 1800 N N . CYS B 1 88 ? -0.062 -6.121 0.304 1 90.56 88 CYS B N 1
ATOM 1801 C CA . CYS B 1 88 ? 0.669 -4.859 0.329 1 90.56 88 CYS B CA 1
ATOM 1802 C C . CYS B 1 88 ? 0.507 -4.16 1.675 1 90.56 88 CYS B C 1
ATOM 1804 O O . CYS B 1 88 ? -0.614 -3.953 2.141 1 90.56 88 CYS B O 1
ATOM 1806 N N . ASP B 1 89 ? 1.666 -3.896 2.264 1 90.88 89 ASP B N 1
ATOM 1807 C CA . ASP B 1 89 ? 1.684 -3.049 3.453 1 90.88 89 ASP B CA 1
ATOM 1808 C C . ASP B 1 89 ? 1.981 -1.597 3.088 1 90.88 89 ASP B C 1
ATOM 1810 O O . ASP B 1 89 ? 2.697 -1.328 2.121 1 90.88 89 ASP B O 1
ATOM 1814 N N . CYS B 1 90 ? 1.47 -0.681 3.881 1 91.81 90 CYS B N 1
ATOM 1815 C CA . CYS B 1 90 ? 1.726 0.752 3.777 1 91.81 90 CYS B CA 1
ATOM 1816 C C . CYS B 1 90 ? 2.135 1.332 5.125 1 91.81 90 CYS B C 1
ATOM 1818 O O . CYS B 1 90 ? 1.644 0.896 6.168 1 91.81 90 CYS B O 1
ATOM 1820 N N . CYS B 1 91 ? 2.996 2.287 5.066 1 93.12 91 CYS B N 1
ATOM 1821 C CA . CYS B 1 91 ? 3.416 2.957 6.293 1 93.12 91 CYS B CA 1
ATOM 1822 C C . CYS B 1 91 ? 2.34 3.918 6.785 1 93.12 91 CYS B C 1
ATOM 1824 O O . CYS B 1 91 ? 2.004 4.883 6.098 1 93.12 91 CYS B O 1
ATOM 1826 N N . ARG B 1 92 ? 1.879 3.607 8.062 1 93 92 ARG B N 1
ATOM 1827 C CA . ARG B 1 92 ? 0.733 4.355 8.57 1 93 92 ARG B CA 1
ATOM 1828 C C . ARG B 1 92 ? 0.858 4.598 10.07 1 93 92 ARG B C 1
ATOM 1830 O O . ARG B 1 92 ? 1.604 3.895 10.758 1 93 92 ARG B O 1
ATOM 1837 N N . PRO B 1 93 ? 0.096 5.695 10.523 1 93.81 93 PRO B N 1
ATOM 1838 C CA . PRO B 1 93 ? 0.105 5.918 11.969 1 93.81 93 PRO B CA 1
ATOM 1839 C C . PRO B 1 93 ? -0.454 4.73 12.75 1 93.81 93 PRO B C 1
ATOM 1841 O O . PRO B 1 93 ? -1.482 4.164 12.367 1 93.81 93 PRO B O 1
ATOM 1844 N N . SER B 1 94 ? 0.297 4.32 13.781 1 95.12 94 SER B N 1
ATOM 1845 C CA . SER B 1 94 ? -0.168 3.25 14.656 1 95.12 94 SER B CA 1
ATOM 1846 C C . SER B 1 94 ? -0.658 3.799 15.992 1 95.12 94 SER B C 1
ATOM 1848 O O . SER B 1 94 ? -1.433 3.143 16.688 1 95.12 94 SER B O 1
ATOM 1850 N N . VAL B 1 95 ? -0.157 4.898 16.422 1 97.06 95 VAL B N 1
ATOM 1851 C CA . VAL B 1 95 ? -0.581 5.609 17.625 1 97.06 95 VAL B CA 1
ATOM 1852 C C . VAL B 1 95 ? -0.774 7.09 17.312 1 97.06 95 VAL B C 1
ATOM 1854 O O . VAL B 1 95 ? 0.156 7.762 16.859 1 97.06 95 VAL B O 1
ATOM 1857 N N . VAL B 1 96 ? -1.989 7.578 17.547 1 96.25 96 VAL B N 1
ATOM 1858 C CA . VAL B 1 96 ? -2.283 8.984 17.25 1 96.25 96 VAL B CA 1
ATOM 1859 C C . VAL B 1 96 ? -3.049 9.594 18.422 1 96.25 96 VAL B C 1
ATOM 1861 O O . VAL B 1 96 ? -3.686 8.883 19.203 1 96.25 96 VAL B O 1
ATOM 1864 N N . THR B 1 97 ? -2.875 10.844 18.641 1 97.38 97 THR B N 1
ATOM 1865 C CA . THR B 1 97 ? -3.709 11.664 19.5 1 97.38 97 THR B CA 1
ATOM 1866 C C . THR B 1 97 ? -4.258 12.867 18.734 1 97.38 97 THR B C 1
ATOM 1868 O O . THR B 1 97 ? -3.879 13.109 17.594 1 97.38 97 THR B O 1
ATOM 1871 N N . TRP B 1 98 ? -5.254 13.516 19.359 1 96.06 98 TRP B N 1
ATOM 1872 C CA . TRP B 1 98 ? -5.816 14.711 18.75 1 96.06 98 TRP B CA 1
ATOM 1873 C C . TRP B 1 98 ? -5.652 15.922 19.656 1 96.06 98 TRP B C 1
ATOM 1875 O O . TRP B 1 98 ? -5.84 15.82 20.875 1 96.06 98 TRP B O 1
ATOM 1885 N N . GLU B 1 99 ? -5.277 17 18.953 1 96.69 99 GLU B N 1
ATOM 1886 C CA . GLU B 1 99 ? -5.078 18.234 19.688 1 96.69 99 GLU B CA 1
ATOM 1887 C C . GLU B 1 99 ? -5.898 19.375 19.094 1 96.69 99 GLU B C 1
ATOM 1889 O O . GLU B 1 99 ? -5.973 19.516 17.875 1 96.69 99 GLU B O 1
ATOM 1894 N N . LYS B 1 100 ? -6.496 20.141 20 1 97.06 100 LYS B N 1
ATOM 1895 C CA . LYS B 1 100 ? -7.211 21.344 19.562 1 97.06 100 LYS B CA 1
ATOM 1896 C C . LYS B 1 100 ? -6.262 22.531 19.438 1 97.06 100 LYS B C 1
ATOM 1898 O O . LYS B 1 100 ? -5.562 22.891 20.391 1 97.06 100 LYS B O 1
ATOM 1903 N N . ILE B 1 101 ? -6.23 23.109 18.297 1 96 101 ILE B N 1
ATOM 1904 C CA . ILE B 1 101 ? -5.434 24.312 18.047 1 96 101 ILE B CA 1
ATOM 1905 C C . ILE B 1 101 ? -6.352 25.484 17.734 1 96 101 ILE B C 1
ATOM 1907 O O . ILE B 1 101 ? -7.145 25.438 16.797 1 96 101 ILE B O 1
ATOM 1911 N N . THR B 1 102 ? -6.18 26.562 18.547 1 96.38 102 THR B N 1
ATOM 1912 C CA . THR B 1 102 ? -7.012 27.75 18.375 1 96.38 102 THR B CA 1
ATOM 1913 C C . THR B 1 102 ? -6.262 28.828 17.594 1 96.38 102 THR B C 1
ATOM 1915 O O . THR B 1 102 ? -5.141 29.203 17.938 1 96.38 102 THR B O 1
ATOM 1918 N N . LEU B 1 103 ? -6.906 29.297 16.562 1 95.12 103 LEU B N 1
ATOM 1919 C CA . LEU B 1 103 ? -6.316 30.328 15.719 1 95.12 103 LEU B CA 1
ATOM 1920 C C . LEU B 1 103 ? -7.023 31.672 15.93 1 95.12 103 LEU B C 1
ATOM 1922 O O . LEU B 1 103 ? -8.25 31.719 16.031 1 95.12 103 LEU B O 1
ATOM 1926 N N . ASP B 1 104 ? -6.23 32.75 16.031 1 96.5 104 ASP B N 1
ATOM 1927 C CA . ASP B 1 104 ? -6.777 34.094 16.125 1 96.5 104 ASP B CA 1
ATOM 1928 C C . ASP B 1 104 ? -7.102 34.656 14.75 1 96.5 104 ASP B C 1
ATOM 1930 O O . ASP B 1 104 ? -6.273 34.594 13.844 1 96.5 104 ASP B O 1
ATOM 1934 N N . CYS B 1 105 ? -8.383 35.25 14.594 1 95.38 105 CYS B N 1
ATOM 1935 C CA . CYS B 1 105 ? -8.828 35.719 13.281 1 95.38 105 CYS B CA 1
ATOM 1936 C C . CYS B 1 105 ? -9.07 37.219 13.289 1 95.38 105 CYS B C 1
ATOM 1938 O O . CYS B 1 105 ? -9.273 37.812 14.344 1 95.38 105 CYS B O 1
ATOM 1940 N N . ASN B 1 106 ? -8.914 37.781 12.07 1 92.44 106 ASN B N 1
ATOM 1941 C CA . ASN B 1 106 ? -9.133 39.188 11.875 1 92.44 106 ASN B CA 1
ATOM 1942 C C . ASN B 1 106 ? -10.609 39.5 11.641 1 92.44 106 ASN B C 1
ATOM 1944 O O . ASN B 1 106 ? -10.945 40.531 11.016 1 92.44 106 ASN B O 1
ATOM 1948 N N . SER B 1 107 ? -11.461 38.625 12 1 86.38 107 SER B N 1
ATOM 1949 C CA . SER B 1 107 ? -12.898 38.875 11.898 1 86.38 107 SER B CA 1
ATOM 1950 C C . SER B 1 107 ? -13.508 39.125 13.273 1 86.38 107 SER B C 1
ATOM 1952 O O . SER B 1 107 ? -13.281 38.375 14.219 1 86.38 107 SER B O 1
ATOM 1954 N N . ASP B 1 108 ? -14.25 40.312 13.406 1 85.88 108 ASP B N 1
ATOM 1955 C CA . ASP B 1 108 ? -14.938 40.625 14.656 1 85.88 108 ASP B CA 1
ATOM 1956 C C . ASP B 1 108 ? -16.047 39.625 14.953 1 85.88 108 ASP B C 1
ATOM 1958 O O . ASP B 1 108 ? -16.328 39.344 16.109 1 85.88 108 ASP B O 1
ATOM 1962 N N . GLU B 1 109 ? -16.641 39.125 13.953 1 88.81 109 GLU B N 1
ATOM 1963 C CA . GLU B 1 109 ? -17.734 38.188 14.125 1 88.81 109 GLU B CA 1
ATOM 1964 C C . GLU B 1 109 ? -17.219 36.812 14.547 1 88.81 109 GLU B C 1
ATOM 1966 O O . GLU B 1 109 ? -17.875 36.094 15.312 1 88.81 109 GLU B O 1
ATOM 1971 N N . MET B 1 110 ? -16.031 36.406 14.055 1 85.94 110 MET B N 1
ATOM 1972 C CA . MET B 1 110 ? -15.375 35.156 14.383 1 85.94 110 MET B CA 1
ATOM 1973 C C . MET B 1 110 ? -13.922 35.375 14.781 1 85.94 110 MET B C 1
ATOM 1975 O O . MET B 1 110 ? -13.008 35.125 13.992 1 85.94 110 MET B O 1
ATOM 1979 N N . PRO B 1 111 ? -13.742 35.781 15.977 1 93.56 111 PRO B N 1
ATOM 1980 C CA . PRO B 1 111 ? -12.406 36.219 16.391 1 93.56 111 PRO B CA 1
ATOM 1981 C C . PRO B 1 111 ? -11.422 35.031 16.484 1 93.56 111 PRO B C 1
ATOM 1983 O O . PRO B 1 111 ? -10.203 35.25 16.484 1 93.56 111 PRO B O 1
ATOM 1986 N N . GLN B 1 112 ? -12.07 33.781 16.625 1 96.06 112 GLN B N 1
ATOM 1987 C CA . GLN B 1 112 ? -11.203 32.625 16.719 1 96.06 112 GLN B CA 1
ATOM 1988 C C . GLN B 1 112 ? -11.797 31.422 15.969 1 96.06 112 GLN B C 1
ATOM 1990 O O . GLN B 1 112 ? -13.008 31.344 15.781 1 96.06 112 GLN B O 1
ATOM 1995 N N . VAL B 1 113 ? -10.93 30.594 15.516 1 93.38 113 VAL B N 1
ATOM 1996 C CA . VAL B 1 113 ? -11.336 29.328 14.914 1 93.38 113 VAL B CA 1
ATOM 1997 C C . VAL B 1 113 ? -10.523 28.188 15.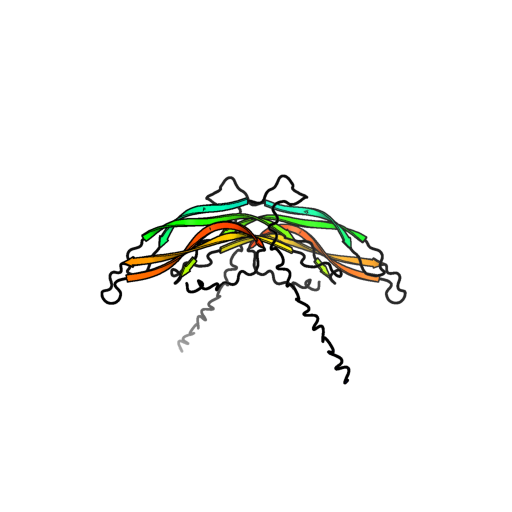523 1 93.38 113 VAL B C 1
ATOM 1999 O O . VAL B 1 113 ? -9.32 28.312 15.742 1 93.38 113 VAL B O 1
ATOM 2002 N N . ASP B 1 114 ? -11.203 27.125 15.898 1 93.62 114 ASP B N 1
ATOM 2003 C CA . ASP B 1 114 ? -10.547 25.922 16.422 1 93.62 114 ASP B CA 1
ATOM 2004 C C . ASP B 1 114 ? -10.359 24.875 15.328 1 93.62 114 ASP B C 1
ATOM 2006 O O . ASP B 1 114 ? -11.273 24.625 14.539 1 93.62 114 ASP B O 1
ATOM 2010 N N . LYS B 1 115 ? -9.188 24.312 15.359 1 93.62 115 LYS B N 1
ATOM 2011 C CA . LYS B 1 115 ? -8.891 23.172 14.484 1 93.62 115 LYS B CA 1
ATOM 2012 C C . LYS B 1 115 ? -8.438 21.969 15.289 1 93.62 115 LYS B C 1
ATOM 2014 O O . LYS B 1 115 ? -7.699 22.094 16.266 1 93.62 115 LYS B O 1
ATOM 2019 N N . MET B 1 116 ? -8.984 20.781 14.953 1 93.94 116 MET B N 1
ATOM 2020 C CA . MET B 1 116 ? -8.484 19.531 15.516 1 93.94 116 MET B CA 1
ATOM 2021 C C . MET B 1 116 ? -7.391 18.938 14.633 1 93.94 116 MET B C 1
ATOM 2023 O O . MET B 1 116 ? -7.594 18.734 13.438 1 93.94 116 MET B O 1
ATOM 2027 N N . VAL B 1 117 ? -6.281 18.672 15.242 1 93.56 117 VAL B N 1
ATOM 2028 C CA . VAL B 1 117 ? -5.129 18.203 14.484 1 93.56 117 VAL B CA 1
ATOM 2029 C C . VAL B 1 117 ? -4.727 16.812 14.961 1 93.56 117 VAL B C 1
ATOM 2031 O O . VAL B 1 117 ? -4.578 16.578 16.172 1 93.56 117 VAL B O 1
ATOM 2034 N N . GLU B 1 118 ? -4.578 15.914 13.984 1 94.19 118 GLU B N 1
ATOM 2035 C CA . GLU B 1 118 ? -4.027 14.594 14.273 1 94.19 118 GLU B CA 1
ATOM 2036 C C . GLU B 1 118 ? -2.541 14.68 14.594 1 94.19 118 GLU B C 1
ATOM 2038 O O . GLU B 1 118 ? -1.75 15.172 13.789 1 94.19 118 GLU B O 1
ATOM 2043 N N . MET B 1 119 ? -2.221 14.234 15.883 1 97.12 119 MET B N 1
ATOM 2044 C CA . MET B 1 119 ? -0.818 14.164 16.281 1 97.12 119 MET B CA 1
ATOM 2045 C C . MET B 1 119 ? -0.289 12.742 16.172 1 97.12 119 MET B C 1
ATOM 2047 O O . MET B 1 119 ? -0.697 11.859 16.938 1 97.12 119 MET B O 1
ATOM 2051 N N . ILE B 1 120 ? 0.617 12.562 15.234 1 96.38 120 ILE B N 1
ATOM 2052 C CA . ILE B 1 120 ? 1.141 11.219 15.008 1 96.38 120 ILE B CA 1
ATOM 2053 C C . ILE B 1 120 ? 2.275 10.93 15.992 1 96.38 120 ILE B C 1
ATOM 2055 O O . ILE B 1 120 ? 3.215 11.719 16.109 1 96.38 120 ILE B O 1
ATOM 2059 N N . GLN B 1 121 ? 2.172 9.797 16.703 1 98.12 121 GLN B N 1
ATOM 2060 C CA . GLN B 1 121 ? 3.203 9.422 17.672 1 98.12 121 GLN B CA 1
ATOM 2061 C C . GLN B 1 121 ? 4.078 8.297 17.125 1 98.12 121 GLN B C 1
ATOM 2063 O O . GLN B 1 121 ? 5.305 8.352 17.234 1 98.12 121 GLN B O 1
ATOM 2068 N N . GLU B 1 122 ? 3.402 7.281 16.531 1 97.38 122 GLU B N 1
ATOM 2069 C CA . GLU B 1 122 ? 4.105 6.117 15.992 1 97.38 122 GLU B CA 1
ATOM 2070 C C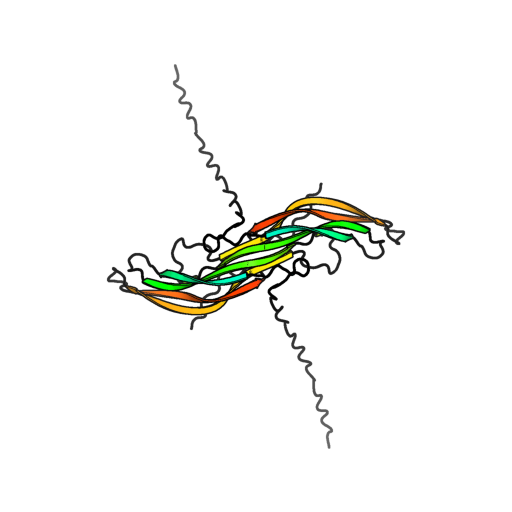 . GLU B 1 122 ? 3.562 5.719 14.625 1 97.38 122 GLU B C 1
ATOM 2072 O O . GLU B 1 122 ? 2.393 5.961 14.32 1 97.38 122 GLU B O 1
ATOM 2077 N N . CYS B 1 123 ? 4.438 5.258 13.875 1 95.69 123 CYS B N 1
ATOM 2078 C CA . CYS B 1 123 ? 4.078 4.727 12.57 1 95.69 123 CYS B CA 1
ATOM 2079 C C . CYS B 1 123 ? 4.527 3.275 12.43 1 95.69 123 CYS B C 1
ATOM 2081 O O . CYS B 1 123 ? 5.512 2.863 13.047 1 95.69 123 CYS B O 1
ATOM 2083 N N . THR B 1 124 ? 3.756 2.436 11.633 1 94.69 124 THR B N 1
ATOM 2084 C CA . THR B 1 124 ? 4.117 1.051 11.352 1 94.69 124 THR B CA 1
ATOM 2085 C C . THR B 1 124 ? 3.559 0.615 10 1 94.69 124 THR B C 1
ATOM 2087 O O . THR B 1 124 ? 2.646 1.249 9.461 1 94.69 124 THR B O 1
ATOM 2090 N N . CYS B 1 125 ? 4.238 -0.364 9.422 1 93.44 125 CYS B N 1
ATOM 2091 C CA . CYS B 1 125 ? 3.684 -0.984 8.219 1 93.44 125 CYS B CA 1
ATOM 2092 C C . CYS B 1 125 ? 2.447 -1.81 8.555 1 93.44 125 CYS B C 1
ATOM 2094 O O . CYS B 1 125 ? 2.465 -2.605 9.5 1 93.44 125 CYS B O 1
ATOM 2096 N N . LYS B 1 126 ? 1.345 -1.448 7.781 1 90.69 126 LYS B N 1
ATOM 2097 C CA . LYS B 1 126 ? 0.083 -2.168 7.926 1 90.69 126 LYS B CA 1
ATOM 2098 C C . LYS B 1 126 ? -0.526 -2.486 6.562 1 90.69 126 LYS B C 1
ATOM 2100 O O . LYS B 1 126 ? -0.227 -1.815 5.57 1 90.69 126 LYS B O 1
ATOM 2105 N N . ALA B 1 127 ? -1.376 -3.539 6.574 1 88.31 127 ALA B N 1
ATOM 2106 C CA . ALA B 1 127 ? -2.021 -3.904 5.316 1 88.31 127 ALA B CA 1
ATOM 2107 C C . ALA B 1 127 ? -2.707 -2.697 4.684 1 88.31 127 ALA B C 1
ATOM 2109 O O . ALA B 1 127 ? -3.395 -1.936 5.367 1 88.31 127 ALA B O 1
ATOM 2110 N N . CYS B 1 128 ? -2.379 -2.529 3.441 1 81 128 CYS B N 1
ATOM 2111 C CA . CYS B 1 128 ? -2.887 -1.375 2.709 1 81 128 CYS B CA 1
ATOM 2112 C C . CYS B 1 128 ? -4.371 -1.532 2.404 1 81 128 CYS B C 1
ATOM 2114 O O . CYS B 1 128 ? -4.785 -2.533 1.817 1 81 128 CYS B O 1
ATOM 2116 N N . HIS B 1 129 ? -5.191 -1.688 3.408 1 63.75 129 HIS B N 1
ATOM 2117 C CA . HIS B 1 129 ? -6.613 -1.734 3.082 1 63.75 129 HIS B CA 1
ATOM 2118 C C . HIS B 1 129 ? -7.086 -0.409 2.492 1 63.75 129 HIS B C 1
ATOM 2120 O O . HIS B 1 129 ? -6.43 0.621 2.666 1 63.75 129 HIS B O 1
ATOM 2126 N N . ALA B 1 130 ? -8.148 -0.464 1.586 1 52.16 130 ALA B N 1
ATOM 2127 C CA . ALA B 1 130 ? -8.812 0.802 1.285 1 52.16 130 ALA B CA 1
ATOM 2128 C C . ALA B 1 130 ? -9.023 1.625 2.553 1 52.16 130 ALA B C 1
ATOM 2130 O O . ALA B 1 130 ? -9.695 1.18 3.482 1 52.16 130 ALA B O 1
ATOM 2131 N N . GLU B 1 131 ? -8.039 2.158 3.178 1 46.56 131 GLU B N 1
ATOM 2132 C CA . GLU B 1 131 ? -8.266 2.938 4.391 1 46.56 131 GLU B CA 1
ATOM 2133 C C . GLU B 1 131 ? -9.547 3.76 4.289 1 46.56 131 GLU B C 1
ATOM 2135 O O . GLU B 1 131 ? -9.758 4.473 3.305 1 46.56 131 GLU B O 1
ATOM 2140 N N . PRO B 1 132 ? -10.539 3.41 5.18 1 44.03 132 PRO B N 1
ATOM 2141 C CA . PRO B 1 132 ? -11.703 4.305 5.18 1 44.03 132 PRO B CA 1
ATOM 2142 C C . PRO B 1 132 ? -11.32 5.77 5.383 1 44.03 132 PRO B C 1
ATOM 2144 O O . PRO B 1 132 ? -10.445 6.074 6.199 1 44.03 132 PRO B O 1
ATOM 2147 N N . ARG B 1 133 ? -11.57 6.523 4.391 1 42.53 133 ARG B N 1
ATOM 2148 C CA . ARG B 1 133 ? -11.422 7.977 4.434 1 42.53 133 ARG B CA 1
ATOM 2149 C C . ARG B 1 133 ? -11.82 8.531 5.797 1 42.53 133 ARG B C 1
ATOM 2151 O O . ARG B 1 133 ? -11.312 9.562 6.23 1 42.53 133 ARG B O 1
ATOM 2158 N N . ASN B 1 134 ? -12.969 8.336 6.297 1 42.69 134 ASN B N 1
ATOM 2159 C CA . ASN B 1 134 ? -13.672 9.227 7.219 1 42.69 134 ASN B CA 1
ATOM 2160 C C . ASN B 1 134 ? -13.406 8.852 8.672 1 42.69 134 ASN B C 1
ATOM 2162 O O . ASN B 1 134 ? -14.258 8.258 9.336 1 42.69 134 ASN B O 1
ATOM 2166 N N . SER B 1 135 ? -12.328 8.508 9.039 1 44.16 135 SER B N 1
ATOM 2167 C CA . SER B 1 135 ? -12.352 8.312 10.484 1 44.16 135 SER B CA 1
ATOM 2168 C C . SER B 1 135 ? -12.508 9.641 11.219 1 44.16 135 SER B C 1
ATOM 2170 O O . SER B 1 135 ? -11.633 10.508 11.148 1 44.16 135 SER B O 1
ATOM 2172 N N . LYS B 1 136 ? -13.688 10.109 11.406 1 44.34 136 LYS B N 1
ATOM 2173 C CA . LYS B 1 136 ? -14.008 11.25 12.258 1 44.34 136 LYS B CA 1
ATOM 2174 C C . LYS B 1 136 ? -13.289 11.156 13.602 1 44.34 136 LYS B C 1
ATOM 2176 O O . LYS B 1 136 ? -13.125 10.062 14.156 1 44.34 136 LYS B O 1
ATOM 2181 N N . PRO B 1 137 ? -12.664 12.305 13.977 1 40.84 137 PRO B N 1
ATOM 2182 C CA . PRO B 1 137 ? -12.156 12.305 15.352 1 40.84 137 PRO B CA 1
ATOM 2183 C C . PRO B 1 137 ? -13.211 11.883 16.375 1 40.84 137 PRO B C 1
ATOM 2185 O O . PRO B 1 137 ? -14.367 12.297 16.281 1 40.84 137 PRO B O 1
ATOM 2188 N N . ILE B 1 138 ? -13.023 10.703 16.906 1 34.34 138 ILE B N 1
ATOM 2189 C CA . ILE B 1 138 ? -13.898 10.398 18.031 1 34.34 138 ILE B CA 1
ATOM 2190 C C . ILE B 1 138 ? -14.078 11.641 18.906 1 34.34 138 ILE B C 1
ATOM 2192 O O . ILE B 1 138 ? -13.094 12.266 19.297 1 34.34 138 ILE B O 1
ATOM 2196 N N . GLU B 1 139 ? -15.312 12.273 18.812 1 33.56 139 GLU B N 1
ATOM 2197 C CA . GLU B 1 139 ? -15.711 13.32 19.75 1 33.56 139 GLU B CA 1
ATOM 2198 C C . GLU B 1 139 ? -15.148 13.062 21.141 1 33.56 139 GLU B C 1
ATOM 2200 O O . GLU B 1 139 ? -15.391 12.008 21.719 1 33.56 139 GLU B O 1
ATOM 2205 N N . ILE B 1 140 ? -14.016 13.508 21.469 1 27.66 140 ILE B N 1
ATOM 2206 C CA . ILE B 1 140 ? -13.703 13.5 22.891 1 27.66 140 ILE B CA 1
ATOM 2207 C C . ILE B 1 140 ? -14.531 14.562 23.609 1 27.66 140 ILE B C 1
ATOM 2209 O O . ILE B 1 140 ? -14.656 15.688 23.141 1 27.66 140 ILE B O 1
#

Radius of gyration: 27.95 Å; Cα contacts (8 Å, |Δi|>4): 568; chains: 2; bounding box: 61×81×102 Å

Foldseek 3Di:
DDPPPPPPPPPPPPPPPPPPPPQDFDQDDPVCRVDGWWKWWAWDWDWDDDPQWDIDTDIATDIDTGGDKDAADADVVGDPPPDDRIWDWDKDAPDKDKDKDKIAGPDPVDRIDIDIDIHGDTIDIGTPDVPPPDPDPPPD/DDPPPPPPPPPPPPPPPPPPPPQDFDQDDPVCRVDGWWKWWAWDWDWDDDPQWDIDTDIATDIDTGGDKDAADADVVGDPPPDDRIWDWDKDAPDKDKDKDKIAGPDPVDRIDIDIDIHGDTIDIGTPDVPPPDPDPPPD

Solvent-accessible surface area (backbone atoms only — not comparable to full-atom values): 16408 Å² total; per-residue (Å²): 139,84,84,77,79,77,77,75,77,77,74,76,74,76,74,76,73,74,71,71,74,72,66,66,50,58,51,61,45,86,93,40,72,88,45,64,49,41,44,39,55,42,79,43,80,42,77,50,67,48,93,71,33,56,65,46,81,41,84,38,26,30,20,39,25,29,16,34,17,28,27,47,60,53,44,44,74,65,50,85,90,61,68,80,48,54,50,38,26,26,16,30,72,72,38,72,49,78,42,82,44,77,28,52,29,83,34,88,92,48,45,58,49,74,33,40,32,46,37,44,71,35,30,34,44,27,57,59,54,82,66,77,82,75,75,65,76,75,85,122,140,85,82,78,78,77,76,75,78,76,74,77,73,77,73,77,72,75,71,71,74,72,67,68,50,58,52,61,44,86,92,40,72,89,46,63,49,41,44,39,54,44,78,41,79,43,75,49,64,48,93,70,34,55,65,45,79,39,85,38,26,32,19,37,25,29,17,36,16,28,28,48,60,54,44,44,74,64,49,83,88,62,67,80,47,55,48,38,25,23,16,29,74,73,37,72,47,78,44,82,44,78,30,53,29,82,36,88,91,49,45,60,49,76,32,40,32,45,37,46,71,34,29,34,43,28,57,58,54,80,67,76,81,74,74,66,76,74,84,122

Organism: Saccoglossus kowalevskii (NCBI:txid10224)

Sequence (280 aa):
MVQLYLLLNLVAMVTVSTSVHNTHHVNTIALFPERTAWCEAQEIEQIIGHDQCTSKPISNRVCVGQCFSYRIPRTVPPTPNKEDLHYCDCCRPSVVTWEKITLDCNSDEMPQVDKMVEMIQECTCKACHAEPRNSKPIEIMVQLYLLLNLVAMVTVSTSVHNTHHVNTIALFPERTAWCEAQEIEQIIGHDQCTSKPISNRVCVGQCFSYRIPRTVPPTPNKEDLHYCDCCRPSVVTWEKITLDCNSDEMPQVDKMVEMIQECTCKACHAEPRNSKPIEI

pLDDT: mean 74.87, std 25.14, range [26.78, 98.12]

Secondary structure (DSSP, 8-state):
----------------------------BTTBTT---EEEEEEEEEEE--TTB--EEEEEEEEEEEEEEEEPPPEESPPTT---SEEEEEEEEEEEEEEEEEEEBS-SS--EEEEEEEEEEEEEEEE-----S-------/----------------------------BTTBTT---EEEEEEEEEEE--TTB--EEEEEEEEEEEEEEEEPPPEESPPTT---SEEEEEEEEEEEEEEEEEEEBS-SS--EEEEEEEEEEEEEEEE-----S-------

InterPro domains:
  IPR004133 DAN [PF03045] (35-127)
  IPR006207 Cystine knot, C-terminal [PS01225] (39-129)
  IPR006207 Cystine knot, C-terminal [SM00041] (41-129)
  IPR029034 Cystine-knot cytokine [G3DSA:2.10.90.10] (21-136)

Nearest PDB structures (foldseek):
  4jph-assembly2_D  TM=8.704E-01  e=8.058E-07  Mus musculus
  4jph-assembly2_C  TM=8.698E-01  e=2.006E-06  Mus musculus
  5hk5-assembly2_E  TM=7.009E-01  e=2.908E-07  Mus musculus
  5hk5-assembly1_F-2  TM=7.009E-01  e=4.466E-07  Mus musculus
  5hk5-assembly4_H  TM=6.947E-01  e=1.173E-06  Mus musculus